Protein AF-A0A182UA28-F1 (afdb_monomer)

Nearest PDB structures (foldseek):
  3euk-assembly1_A  TM=5.748E-01  e=3.442E-02  [Haemophilus] ducreyi 35000HP

Sequence (234 aa):
MSEELTLPVQDSISQPQNAPEALFRLMNIHLVDSLSRGRVQTMGIDGGMALTGRNGRGKTSLLSLALLFAGVEPRDVVSQGKDSFIDYYLPNQTSYLVYEYERPDGTRRLVVVLSNSTADKIRFRFVNSHFRRDMFVTDDGQFVLNKEFRQRLIHLKIPHAEKLVDTYIDYRAIIQGWQPPHVEPTHRRYLLGMSDMYGFTTYNRPLRHLEKLTKGMFSRKANFDDLQQVVADW

Secondary structure (DSSP, 8-state):
------PPP-------S-------EEEEEEEESSSSTT-EEEEE-TTSTT--S-SSSSHHHHHHHHHHHTT--GGGTSPTTS--HHHHH--STT-EEEEEEE-TTS-EEEEEEEE-TTSS-EEEEEESS---GGGTB-TTSPBPPTTTHHHHHHHTT--B-SSPB--HHHHHHHHS----TT--HHHHHHHHHHHHHH-SS-TT---TTHHHHHHHHHTT---HHHHHHHHH--

Organism: NCBI:txid34690

Mean predicted aligned error: 11.32 Å

pLDDT: mean 76.95, std 22.18, range [34.69, 98.75]

InterPro domains:
  IPR021979 Protein of unknown function DUF3584 [PF12128] (31-232)
  IPR027417 P-loop containing nucleoside triphosphate hydrolase [SSF52540] (49-164)

Structure (mmCIF, N/CA/C/O backbone):
data_AF-A0A182UA28-F1
#
_entry.id   AF-A0A182UA28-F1
#
loop_
_atom_site.group_PDB
_atom_site.id
_atom_site.type_symbol
_atom_site.label_atom_id
_atom_site.label_alt_id
_atom_site.label_comp_id
_atom_site.label_asym_id
_atom_site.label_entity_id
_atom_site.label_seq_id
_atom_site.pdbx_PDB_ins_code
_atom_site.Cartn_x
_atom_site.Cartn_y
_atom_site.Cartn_z
_atom_site.occupancy
_atom_site.B_iso_or_equiv
_atom_site.auth_seq_id
_atom_site.auth_comp_id
_atom_site.auth_asym_id
_atom_site.auth_atom_id
_atom_site.pdbx_PDB_model_num
ATOM 1 N N . MET A 1 1 ? -24.943 -44.404 -65.259 1.00 42.22 1 MET A N 1
ATOM 2 C CA . MET A 1 1 ? -23.672 -43.685 -65.460 1.00 42.22 1 MET A CA 1
ATOM 3 C C . MET A 1 1 ? -23.565 -42.690 -64.334 1.00 42.22 1 MET A C 1
ATOM 5 O O . MET A 1 1 ? -24.474 -41.892 -64.162 1.00 42.22 1 MET A O 1
ATOM 9 N N . SER A 1 2 ? -22.563 -42.896 -63.493 1.00 42.59 2 SER A N 1
ATOM 10 C CA . SER A 1 2 ? -22.316 -42.166 -62.257 1.00 42.59 2 SER A CA 1
ATOM 11 C C . SER A 1 2 ? -21.627 -40.843 -62.578 1.00 42.59 2 SER A C 1
ATOM 13 O O . SER A 1 2 ? -20.630 -40.866 -63.290 1.00 42.59 2 SER A O 1
ATOM 15 N N . GLU A 1 3 ? -22.123 -39.733 -62.039 1.00 38.91 3 GLU A N 1
ATOM 16 C CA . GLU A 1 3 ? -21.400 -38.459 -61.987 1.00 38.91 3 GLU A CA 1
ATOM 17 C C . GLU A 1 3 ? -21.609 -37.828 -60.604 1.00 38.91 3 GLU A C 1
ATOM 19 O O . GLU A 1 3 ? -22.704 -37.867 -60.041 1.00 38.91 3 GLU A O 1
ATOM 24 N N . GLU A 1 4 ? -20.496 -37.374 -60.031 1.00 35.72 4 GLU A N 1
ATOM 25 C CA . GLU 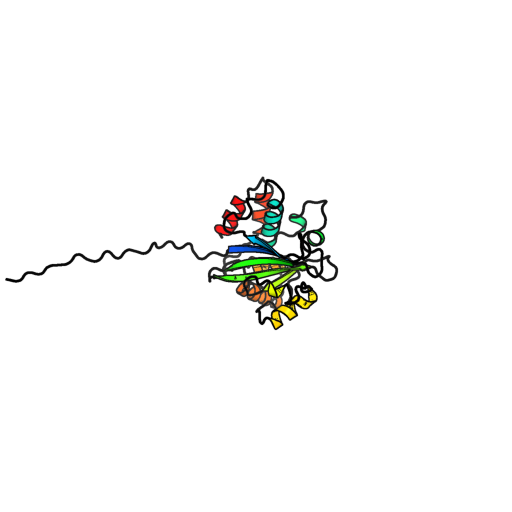A 1 4 ? -20.282 -36.977 -58.640 1.00 35.72 4 GLU A CA 1
ATOM 26 C C . GLU A 1 4 ? -21.163 -35.815 -58.168 1.00 35.72 4 GLU A C 1
ATOM 28 O O . GLU A 1 4 ? -21.255 -34.768 -58.805 1.00 35.72 4 GLU A O 1
ATOM 33 N N . LEU A 1 5 ? -21.728 -35.966 -56.966 1.00 36.78 5 LEU A N 1
ATOM 34 C CA . LEU A 1 5 ? -22.273 -34.862 -56.181 1.00 36.78 5 LEU A CA 1
ATOM 35 C C . LEU A 1 5 ? -21.109 -34.133 -55.484 1.00 36.78 5 LEU A C 1
ATOM 37 O O . LEU A 1 5 ? -20.615 -34.581 -54.449 1.00 36.78 5 LEU A O 1
ATOM 41 N N . THR A 1 6 ? -20.669 -32.999 -56.022 1.00 38.81 6 THR A N 1
ATOM 42 C CA . THR A 1 6 ? -19.779 -32.078 -55.299 1.00 38.81 6 THR A CA 1
ATOM 43 C C . THR A 1 6 ? -20.575 -31.326 -54.230 1.00 38.81 6 THR A C 1
ATOM 45 O O . THR A 1 6 ? -21.427 -30.496 -54.550 1.00 38.81 6 THR A O 1
ATOM 48 N N . LEU A 1 7 ? -20.303 -31.619 -52.957 1.00 38.06 7 LEU A N 1
ATOM 49 C CA . LEU A 1 7 ? -20.799 -30.853 -51.808 1.00 38.06 7 LEU A CA 1
ATOM 50 C C . LEU A 1 7 ? -20.137 -29.462 -51.777 1.00 38.06 7 LEU A C 1
ATOM 52 O O . LEU A 1 7 ? -18.922 -29.381 -51.978 1.00 38.06 7 LEU A O 1
ATOM 56 N N . PRO A 1 8 ? -20.870 -28.370 -51.490 1.00 37.69 8 PRO A N 1
ATOM 57 C CA . PRO A 1 8 ? -20.244 -27.077 -51.279 1.00 37.69 8 PRO A CA 1
ATOM 58 C C . PRO A 1 8 ? -19.478 -27.062 -49.949 1.00 37.69 8 PRO A C 1
ATOM 60 O O . PRO A 1 8 ? -19.910 -27.611 -48.934 1.00 37.69 8 PRO A O 1
ATOM 63 N N . VAL A 1 9 ? -18.311 -26.430 -50.019 1.00 42.19 9 VAL A N 1
ATOM 64 C CA . VAL A 1 9 ? -17.333 -26.171 -48.961 1.00 42.19 9 VAL A CA 1
ATOM 65 C C . VAL A 1 9 ? -18.013 -25.616 -47.704 1.00 42.19 9 VAL A C 1
ATOM 67 O O . VAL A 1 9 ? -18.795 -24.674 -47.781 1.00 42.19 9 VAL A O 1
ATOM 70 N N . GLN A 1 10 ? -17.702 -26.201 -46.543 1.0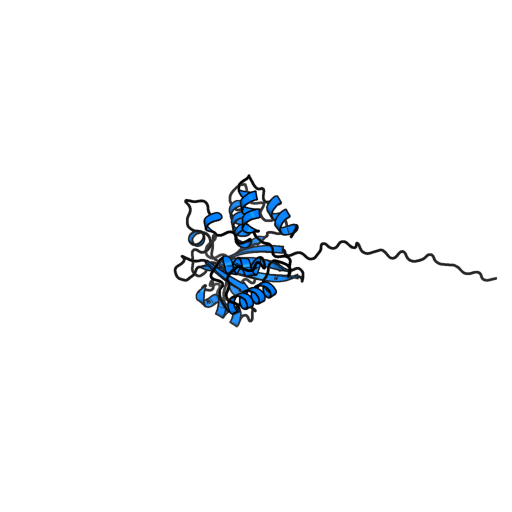0 37.09 10 GLN A N 1
ATOM 71 C CA . GLN A 1 10 ? -18.071 -25.656 -45.238 1.00 37.09 10 GLN A CA 1
ATOM 72 C C . GLN A 1 10 ? -17.471 -24.257 -45.081 1.00 37.09 10 GLN A C 1
ATOM 74 O O . GLN A 1 10 ? -16.251 -24.115 -44.999 1.00 37.09 10 GLN A O 1
ATOM 79 N N . ASP A 1 11 ? -18.332 -23.244 -44.995 1.00 35.78 11 ASP A N 1
ATOM 80 C CA . ASP A 1 11 ? -17.965 -21.925 -44.495 1.00 35.78 11 ASP A CA 1
ATOM 81 C C . ASP A 1 11 ? -17.388 -22.086 -43.084 1.00 35.78 11 ASP A C 1
ATOM 83 O O . ASP A 1 11 ? -18.097 -22.330 -42.103 1.00 35.78 11 ASP A O 1
ATOM 87 N N . SER A 1 12 ? -16.066 -21.973 -42.977 1.00 36.00 12 SER A N 1
ATOM 88 C CA . SER A 1 12 ? -15.389 -21.755 -41.710 1.00 36.00 12 SER A CA 1
ATOM 89 C C . SER A 1 12 ? -15.884 -20.430 -41.146 1.00 36.00 12 SER A C 1
ATOM 91 O O . SER A 1 12 ? -15.451 -19.365 -41.580 1.00 36.00 12 SER A O 1
ATOM 93 N N . ILE A 1 13 ? -16.800 -20.509 -40.178 1.00 39.75 13 ILE A N 1
ATOM 94 C CA . ILE A 1 13 ? -17.185 -19.391 -39.318 1.00 39.75 13 ILE A CA 1
ATOM 95 C C . ILE A 1 13 ? -15.903 -18.911 -38.637 1.00 39.75 13 ILE A C 1
ATOM 97 O O . ILE A 1 13 ? -15.431 -19.490 -37.658 1.00 39.75 13 ILE A O 1
ATOM 101 N N . SER A 1 14 ? -15.308 -17.865 -39.199 1.00 38.25 14 SER A N 1
ATOM 102 C CA . SER A 1 14 ? -14.235 -17.106 -38.584 1.00 38.25 14 SER A CA 1
ATOM 103 C C . SER A 1 14 ? -14.730 -16.609 -37.230 1.00 38.25 14 SER A C 1
ATOM 105 O O . SER A 1 14 ? -15.657 -15.800 -37.155 1.00 38.25 14 SER A O 1
ATOM 107 N N . GLN A 1 15 ? -14.128 -17.129 -36.158 1.00 36.41 15 GLN A N 1
ATOM 108 C CA . GLN A 1 15 ? -14.280 -16.575 -34.817 1.00 36.41 15 GLN A CA 1
ATOM 109 C C . GLN A 1 15 ? -13.973 -15.071 -34.873 1.00 36.41 15 GLN A C 1
ATOM 111 O O . GLN A 1 15 ? -13.022 -14.681 -35.558 1.00 36.41 15 GLN A O 1
ATOM 116 N N . PRO A 1 16 ? -14.743 -14.212 -34.186 1.00 35.22 16 PRO A N 1
ATOM 117 C CA . PRO A 1 16 ? -14.458 -12.786 -34.177 1.00 35.22 16 PRO A CA 1
ATOM 118 C C . PRO A 1 16 ? -13.057 -12.545 -33.594 1.00 35.22 16 PRO A C 1
ATOM 120 O O . PRO A 1 16 ? -12.811 -12.782 -32.415 1.00 35.22 16 PRO A O 1
ATOM 123 N N . GLN A 1 17 ? -12.144 -12.063 -34.441 1.00 41.31 17 GLN A N 1
ATOM 124 C CA . GLN A 1 17 ? -10.731 -11.772 -34.153 1.00 41.31 17 GLN A CA 1
ATOM 125 C C . GLN A 1 17 ? -10.494 -10.561 -33.233 1.00 41.31 17 GLN A C 1
ATOM 127 O O . GLN A 1 17 ? -9.386 -10.046 -33.180 1.00 41.31 17 GLN A O 1
ATOM 132 N N . ASN A 1 18 ? -11.492 -10.117 -32.471 1.00 42.84 18 ASN A N 1
ATOM 133 C CA . ASN A 1 18 ? -11.364 -8.975 -31.568 1.00 42.84 18 ASN A CA 1
ATOM 134 C C . ASN A 1 18 ? -11.849 -9.354 -30.166 1.00 42.84 18 ASN A C 1
ATOM 136 O O . ASN A 1 18 ? -12.857 -8.841 -29.682 1.00 42.84 18 ASN A O 1
ATOM 140 N N . ALA A 1 19 ? -11.135 -10.268 -29.504 1.00 39.47 19 ALA A N 1
ATOM 141 C CA . ALA A 1 19 ? -11.083 -10.198 -28.049 1.00 39.47 19 ALA A CA 1
ATOM 142 C C . ALA A 1 19 ? -10.275 -8.934 -27.703 1.00 39.47 19 ALA A C 1
ATOM 144 O O . ALA A 1 19 ? -9.225 -8.734 -28.321 1.00 39.47 19 ALA A O 1
ATOM 145 N N . PRO A 1 20 ? -10.742 -8.060 -26.791 1.00 45.84 20 PRO A N 1
ATOM 146 C CA . PRO A 1 20 ? -9.920 -6.945 -26.335 1.00 45.84 20 PRO A CA 1
ATOM 147 C C . PRO A 1 20 ? -8.574 -7.505 -25.862 1.00 45.84 20 PRO A C 1
ATOM 149 O O . PRO A 1 20 ? -8.552 -8.535 -25.179 1.00 45.84 20 PRO A O 1
ATOM 152 N N . GLU A 1 21 ? -7.468 -6.876 -26.279 1.00 55.69 21 GLU A N 1
ATOM 153 C CA . GLU A 1 21 ? -6.132 -7.173 -25.745 1.00 55.69 21 GLU A CA 1
ATOM 154 C C . GLU A 1 21 ? -6.265 -7.303 -24.226 1.00 55.69 21 GLU A C 1
ATOM 156 O O . GLU A 1 21 ? -6.965 -6.509 -23.604 1.00 55.69 21 GLU A O 1
ATOM 161 N N . ALA A 1 22 ? -5.704 -8.345 -23.615 1.00 65.06 22 ALA A N 1
ATOM 162 C CA . ALA A 1 22 ? -5.867 -8.509 -22.180 1.00 65.06 22 ALA A CA 1
ATOM 163 C C . ALA A 1 22 ? -5.178 -7.328 -21.472 1.00 65.06 22 ALA A C 1
ATOM 165 O O . ALA A 1 22 ? -3.955 -7.211 -21.513 1.00 65.06 22 ALA A O 1
ATOM 166 N N . LEU A 1 23 ? -5.966 -6.420 -20.894 1.00 79.06 23 LEU A N 1
ATOM 167 C CA . LEU A 1 23 ? -5.480 -5.188 -20.269 1.00 79.06 23 LEU A CA 1
ATOM 168 C C . LEU A 1 23 ? -5.276 -5.364 -18.765 1.00 79.06 23 LEU A C 1
ATOM 170 O O . LEU A 1 23 ? -5.809 -6.282 -18.132 1.00 79.06 23 LEU A O 1
ATOM 174 N N . PHE A 1 24 ? -4.507 -4.450 -18.178 1.00 85.19 24 PHE A N 1
ATOM 175 C CA . PHE A 1 24 ? -4.442 -4.316 -16.729 1.00 85.19 24 PHE A CA 1
ATOM 176 C C . PHE A 1 24 ? -5.736 -3.683 -16.217 1.00 85.19 24 PHE A C 1
ATOM 178 O O . PHE A 1 24 ? -6.205 -2.691 -16.762 1.00 85.19 24 PHE A O 1
ATOM 185 N N . ARG A 1 25 ? -6.313 -4.221 -15.138 1.00 85.94 25 ARG A N 1
ATOM 186 C CA . ARG A 1 25 ? -7.585 -3.713 -14.599 1.00 85.94 25 ARG A CA 1
ATOM 187 C C . ARG A 1 25 ? -7.529 -3.534 -13.098 1.00 85.94 25 ARG A C 1
ATOM 189 O O . ARG A 1 25 ? -7.242 -4.479 -12.368 1.00 85.94 25 ARG A O 1
ATOM 196 N N . LEU A 1 26 ? -7.811 -2.325 -12.615 1.00 88.06 26 LEU A N 1
ATOM 197 C CA . LEU A 1 26 ? -8.068 -2.109 -11.193 1.00 88.06 26 LEU A CA 1
ATOM 198 C C . LEU A 1 26 ? -9.489 -2.595 -10.905 1.00 88.06 26 LEU A C 1
ATOM 200 O O . LEU A 1 26 ? -10.446 -2.002 -11.385 1.00 88.06 26 LEU A O 1
ATOM 204 N N . MET A 1 27 ? -9.625 -3.671 -10.134 1.00 87.50 27 MET A N 1
ATOM 205 C CA . MET A 1 27 ? -10.903 -4.361 -9.949 1.00 87.50 27 MET A CA 1
ATOM 206 C C . MET A 1 27 ? -11.663 -3.805 -8.752 1.00 87.50 27 MET A C 1
ATOM 208 O O . MET A 1 27 ? -12.828 -3.423 -8.860 1.00 87.50 27 MET A O 1
ATOM 212 N N . ASN A 1 28 ? -10.991 -3.767 -7.600 1.00 90.44 28 ASN A N 1
ATOM 213 C CA . ASN A 1 28 ? -11.609 -3.441 -6.326 1.00 90.44 28 ASN A CA 1
ATOM 214 C C . ASN A 1 28 ? -10.682 -2.606 -5.447 1.00 90.44 28 ASN A C 1
ATOM 216 O O . ASN A 1 28 ? -9.457 -2.748 -5.460 1.00 90.44 28 ASN A O 1
ATOM 220 N N . ILE A 1 29 ? -11.303 -1.783 -4.610 1.00 93.38 29 ILE A N 1
ATOM 221 C CA . ILE A 1 29 ? -10.654 -1.112 -3.491 1.00 93.38 29 ILE A CA 1
ATOM 222 C C . ILE A 1 29 ? -11.322 -1.593 -2.207 1.00 93.38 29 ILE A C 1
ATOM 224 O O . ILE A 1 29 ? -12.525 -1.399 -2.015 1.00 93.38 29 ILE A O 1
ATOM 228 N N . HIS A 1 30 ? -10.548 -2.209 -1.319 1.00 94.94 30 HIS A N 1
ATOM 229 C CA . HIS A 1 30 ? -11.030 -2.693 -0.032 1.00 94.94 30 HIS A CA 1
ATOM 230 C C . HIS A 1 30 ? -10.561 -1.785 1.100 1.00 94.94 30 HIS A C 1
ATOM 232 O O . HIS A 1 30 ? -9.394 -1.406 1.175 1.00 94.94 30 HIS A O 1
ATOM 238 N N . LEU A 1 31 ? -11.480 -1.473 2.004 1.00 95.38 31 LEU A N 1
ATOM 239 C CA . LEU A 1 31 ? -11.242 -0.707 3.218 1.00 95.38 31 LEU A CA 1
ATOM 240 C C . LEU A 1 31 ? -11.463 -1.639 4.408 1.00 95.38 31 LEU A C 1
ATOM 242 O O . LEU A 1 31 ? -12.598 -2.025 4.694 1.00 95.38 31 LEU A O 1
ATOM 246 N N . VAL A 1 32 ? -10.381 -2.017 5.076 1.00 97.56 32 VAL A N 1
ATOM 247 C CA . VAL A 1 32 ? -10.367 -2.907 6.242 1.00 97.56 32 VAL A CA 1
ATOM 248 C C . VAL A 1 32 ? -10.206 -2.046 7.486 1.00 97.56 32 VAL A C 1
ATOM 250 O O . VAL A 1 32 ? -9.248 -1.288 7.555 1.00 97.56 32 VAL A O 1
ATOM 253 N N . ASP A 1 33 ? -11.147 -2.136 8.429 1.00 96.00 33 ASP A N 1
ATOM 254 C CA . ASP A 1 33 ? -11.174 -1.372 9.689 1.00 96.00 33 ASP A CA 1
ATOM 255 C C . ASP A 1 33 ? -10.786 0.110 9.517 1.00 96.00 33 ASP A C 1
ATOM 257 O O . ASP A 1 33 ? -9.956 0.664 10.228 1.00 96.00 33 ASP A O 1
ATOM 261 N N . SER A 1 34 ? -11.351 0.732 8.486 1.00 91.88 34 SER A N 1
ATOM 262 C CA . SER A 1 34 ? -11.007 2.076 8.015 1.00 91.88 34 SER A CA 1
ATOM 263 C C . SER A 1 34 ? -12.205 3.008 8.255 1.00 91.88 34 SER A C 1
ATOM 265 O O . SER A 1 34 ? -12.641 3.157 9.396 1.00 91.88 34 SER A O 1
ATOM 267 N N . LEU A 1 35 ? -12.809 3.575 7.202 1.00 85.12 35 LEU A N 1
ATOM 268 C CA . LEU A 1 35 ? -13.969 4.479 7.298 1.00 85.12 35 LEU A CA 1
ATOM 269 C C . LEU A 1 35 ? -15.121 3.908 8.135 1.00 85.12 35 LEU A C 1
ATOM 271 O O . LEU A 1 35 ? -15.749 4.622 8.913 1.00 85.12 35 LEU A O 1
ATOM 275 N N . SER A 1 36 ? -15.396 2.613 7.970 1.00 85.69 36 SER A N 1
ATOM 276 C CA . SER A 1 36 ? -16.314 1.878 8.835 1.00 85.69 36 SER A CA 1
ATOM 277 C C . SER A 1 36 ? -15.499 1.021 9.793 1.00 85.69 36 SER A C 1
ATOM 279 O O . SER A 1 36 ? -14.977 -0.025 9.398 1.00 85.69 36 SER A O 1
ATOM 281 N N . ARG A 1 37 ? -15.423 1.459 11.052 1.00 88.56 37 ARG A N 1
ATOM 282 C CA . ARG A 1 37 ? -14.743 0.731 12.130 1.00 88.56 37 ARG A CA 1
ATOM 283 C C . ARG A 1 37 ? -15.286 -0.692 12.266 1.00 88.56 37 ARG A C 1
ATOM 285 O O . ARG A 1 37 ? -16.498 -0.911 12.202 1.00 88.56 37 ARG A O 1
ATOM 292 N N . GLY A 1 38 ? -14.384 -1.650 12.446 1.00 92.38 38 GLY A N 1
ATOM 293 C CA . GLY A 1 38 ? -14.680 -3.069 12.620 1.00 92.38 38 GLY A CA 1
ATOM 294 C C . GLY A 1 38 ? -15.265 -3.752 11.382 1.00 92.38 38 GLY A C 1
ATOM 295 O O . GLY A 1 38 ? -15.914 -4.791 11.508 1.00 92.38 38 GLY A O 1
ATOM 296 N N . ARG A 1 39 ? -15.101 -3.184 10.177 1.00 94.31 39 ARG A N 1
ATOM 297 C CA . ARG A 1 39 ? -15.672 -3.744 8.941 1.00 94.31 39 ARG A CA 1
ATOM 298 C C . ARG A 1 39 ? -14.654 -3.842 7.814 1.00 94.31 39 ARG A C 1
ATOM 300 O O . ARG A 1 39 ? -13.710 -3.069 7.732 1.00 94.31 39 ARG A O 1
ATOM 307 N N . VAL A 1 40 ? -14.915 -4.779 6.907 1.00 95.44 40 VAL A N 1
ATOM 308 C CA . VAL A 1 40 ? -14.290 -4.837 5.583 1.00 95.44 40 VAL A CA 1
ATOM 309 C C . VAL A 1 40 ? -15.327 -4.354 4.580 1.00 95.44 40 VAL A C 1
ATOM 311 O O . VAL A 1 40 ? -16.404 -4.941 4.489 1.00 95.44 40 VAL A O 1
ATOM 314 N N . GLN A 1 41 ? -15.022 -3.280 3.863 1.00 92.88 41 GLN A N 1
ATOM 315 C CA . GLN A 1 41 ? -15.854 -2.745 2.787 1.00 92.88 41 GLN A CA 1
ATOM 316 C C . GLN A 1 41 ? -15.137 -2.953 1.459 1.00 92.88 41 GLN A C 1
ATOM 318 O O . GLN A 1 41 ? -13.935 -2.719 1.381 1.00 92.88 41 GLN A O 1
ATOM 323 N N . THR A 1 42 ? -15.870 -3.349 0.424 1.00 90.75 42 THR A N 1
ATOM 324 C CA . THR A 1 42 ? -15.344 -3.508 -0.936 1.00 90.75 42 THR A CA 1
ATOM 325 C C . THR A 1 42 ? -16.044 -2.518 -1.850 1.00 90.75 42 THR A C 1
ATOM 327 O O . THR A 1 42 ? -17.270 -2.416 -1.829 1.00 90.75 42 THR A O 1
ATOM 330 N N . MET A 1 43 ? -15.265 -1.801 -2.651 1.00 85.25 43 MET A N 1
ATOM 331 C CA . MET A 1 43 ? -15.750 -0.892 -3.681 1.00 85.25 43 MET A CA 1
ATOM 332 C C . MET A 1 43 ? -15.282 -1.417 -5.036 1.00 85.25 43 MET A C 1
ATOM 334 O O . MET A 1 43 ? -14.078 -1.440 -5.292 1.00 85.25 43 MET A O 1
ATOM 338 N N . GLY A 1 44 ? -16.220 -1.854 -5.876 1.00 80.62 44 GLY A N 1
ATOM 339 C CA . GLY A 1 44 ? -15.926 -2.291 -7.242 1.00 80.62 44 GLY A CA 1
ATO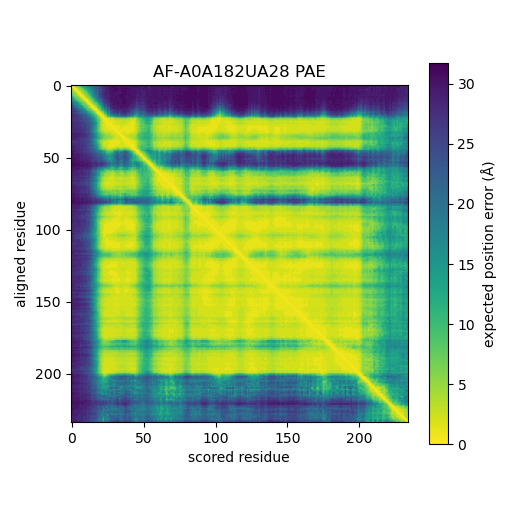M 340 C C . GLY A 1 44 ? -15.680 -1.104 -8.173 1.00 80.62 44 GLY A C 1
ATOM 341 O O . GLY A 1 44 ? -16.403 -0.106 -8.111 1.00 80.62 44 GLY A O 1
ATOM 342 N N . ILE A 1 45 ? -14.655 -1.219 -9.016 1.00 74.38 45 ILE A N 1
ATOM 343 C CA . ILE A 1 45 ? -14.265 -0.214 -10.016 1.00 74.38 45 ILE A CA 1
ATOM 344 C C . ILE A 1 45 ? -14.802 -0.585 -11.410 1.00 74.38 45 ILE A C 1
ATOM 346 O O . ILE A 1 45 ? -15.238 0.301 -12.150 1.00 74.38 45 ILE A O 1
ATOM 350 N N . ASP A 1 46 ? -14.860 -1.882 -11.726 1.00 57.84 46 ASP A N 1
ATOM 351 C CA . ASP A 1 46 ? -15.442 -2.413 -12.965 1.00 57.84 46 ASP A CA 1
ATOM 352 C C . ASP A 1 46 ? -16.981 -2.501 -12.855 1.00 57.84 46 ASP A C 1
ATOM 354 O O . ASP A 1 46 ? -17.523 -3.124 -11.940 1.00 57.84 46 ASP A O 1
ATOM 358 N N . GLY A 1 47 ? -17.709 -1.879 -13.793 1.00 45.28 47 GLY A N 1
ATOM 359 C CA . GLY A 1 47 ? -19.152 -2.117 -13.985 1.00 45.28 47 GLY A CA 1
ATOM 360 C C . GLY A 1 47 ? -20.141 -1.205 -13.240 1.00 45.28 47 GLY A C 1
ATOM 361 O O . GLY A 1 47 ? -21.266 -1.616 -12.968 1.00 45.28 47 GLY A O 1
ATOM 362 N N . GLY A 1 48 ? -19.773 0.038 -12.907 1.00 41.69 48 GLY A N 1
ATOM 363 C CA . GLY A 1 48 ? -20.746 1.061 -12.477 1.00 41.69 48 GLY A CA 1
ATOM 364 C C . GLY A 1 48 ? -21.260 0.940 -11.033 1.00 41.69 48 GLY A C 1
ATOM 365 O O . GLY A 1 48 ? -22.133 1.706 -10.618 1.00 41.69 48 GLY A O 1
ATOM 366 N N . MET A 1 49 ? -20.699 0.041 -10.217 1.00 42.56 49 MET A N 1
ATOM 367 C CA . MET A 1 49 ? -21.170 -0.212 -8.844 1.00 42.56 49 MET A CA 1
ATOM 368 C C . MET A 1 49 ? -20.833 0.904 -7.830 1.00 42.56 49 MET A C 1
ATOM 370 O O . MET A 1 49 ? -21.227 0.832 -6.668 1.00 42.56 49 MET A O 1
ATOM 374 N N . ALA A 1 50 ? -20.167 1.982 -8.252 1.00 43.66 50 ALA A N 1
ATOM 375 C CA . ALA A 1 50 ? -19.956 3.170 -7.420 1.00 43.66 50 ALA A CA 1
ATOM 376 C C . ALA A 1 50 ? -21.146 4.159 -7.425 1.00 43.66 50 ALA A C 1
ATOM 378 O O . ALA A 1 50 ? -21.128 5.153 -6.692 1.00 43.66 50 ALA A O 1
ATOM 379 N N . LEU A 1 51 ? -22.171 3.942 -8.263 1.00 40.75 51 LEU A N 1
ATOM 380 C CA . LEU A 1 51 ? -23.094 5.011 -8.677 1.00 40.75 51 LEU A CA 1
ATOM 381 C C . LEU A 1 51 ? -24.498 5.017 -8.053 1.00 40.75 51 LEU A C 1
ATOM 383 O O . LEU A 1 51 ? -25.236 5.966 -8.305 1.00 40.75 51 LEU A O 1
ATOM 387 N N . THR A 1 52 ? -24.875 4.072 -7.187 1.00 39.81 52 THR A N 1
ATOM 388 C CA . THR A 1 52 ? -26.207 4.107 -6.532 1.00 39.81 52 THR A CA 1
ATOM 389 C C . THR A 1 52 ? -26.230 4.851 -5.190 1.00 39.81 52 THR A C 1
ATOM 391 O O . THR A 1 52 ? -27.271 4.964 -4.542 1.00 39.81 52 THR A O 1
ATOM 394 N N . GLY A 1 53 ? -25.107 5.452 -4.784 1.00 38.50 53 GLY A N 1
ATOM 395 C CA . GLY A 1 53 ? -25.054 6.382 -3.658 1.00 38.50 53 GLY A CA 1
ATOM 396 C C . GLY A 1 53 ? -25.553 7.774 -4.053 1.00 38.50 53 GLY A C 1
ATOM 397 O O . GLY A 1 53 ? -24.815 8.541 -4.673 1.00 38.50 53 GLY A O 1
ATOM 398 N N . ARG A 1 54 ? -26.794 8.097 -3.664 1.00 34.69 54 ARG A N 1
ATOM 399 C CA . ARG A 1 54 ? -27.426 9.434 -3.676 1.00 34.69 54 ARG A CA 1
ATOM 400 C C . ARG A 1 54 ? -26.367 10.542 -3.489 1.00 34.69 54 ARG A C 1
ATOM 402 O O . ARG A 1 54 ? -25.708 10.583 -2.455 1.00 34.69 54 ARG A O 1
ATOM 409 N N . ASN A 1 55 ? -26.173 11.362 -4.527 1.00 36.88 55 ASN A N 1
ATOM 410 C CA . ASN A 1 55 ? -25.244 12.497 -4.656 1.00 36.88 55 ASN A CA 1
ATOM 411 C C . ASN A 1 55 ? -24.408 12.857 -3.403 1.00 36.88 55 ASN A C 1
ATOM 413 O O . ASN A 1 55 ? -24.914 13.478 -2.473 1.00 36.88 55 ASN A O 1
ATOM 417 N N . GLY A 1 56 ? -23.101 12.546 -3.427 1.00 38.34 56 GLY A N 1
ATOM 418 C CA . GLY A 1 56 ? -22.092 13.294 -2.655 1.00 38.34 56 GLY A CA 1
ATOM 419 C C . GLY A 1 56 ? -21.296 12.574 -1.555 1.00 38.34 56 GLY A C 1
ATOM 420 O O . GLY A 1 56 ? -20.428 13.214 -0.975 1.00 38.34 56 GLY A O 1
ATOM 421 N N . ARG A 1 57 ? -21.518 11.283 -1.251 1.00 45.94 57 ARG A N 1
ATOM 422 C CA . ARG A 1 57 ? -20.836 10.620 -0.103 1.00 45.94 57 ARG A CA 1
ATOM 423 C C . ARG A 1 57 ? -19.758 9.569 -0.407 1.00 45.94 57 ARG A C 1
ATOM 425 O O . ARG A 1 57 ? -19.154 9.075 0.534 1.00 45.94 57 ARG A O 1
ATOM 432 N N . GLY A 1 58 ? -19.470 9.247 -1.669 1.00 53.72 58 GLY A N 1
ATOM 433 C CA . GLY A 1 58 ? -18.483 8.193 -1.984 1.00 53.72 58 GLY A CA 1
ATOM 434 C C . GLY A 1 58 ? -17.671 8.379 -3.264 1.00 53.72 58 GLY A C 1
ATOM 435 O O . GLY A 1 58 ? -16.560 7.874 -3.347 1.00 53.72 58 GLY A O 1
ATOM 436 N N . LYS A 1 59 ? -18.170 9.152 -4.238 1.00 63.28 59 LYS A N 1
ATOM 437 C CA . LYS A 1 59 ? -17.503 9.327 -5.540 1.00 63.28 59 LYS A CA 1
ATOM 438 C C . LYS A 1 59 ? -16.162 10.047 -5.427 1.00 63.28 59 LYS A C 1
ATOM 440 O O . LYS A 1 59 ? -15.174 9.567 -5.960 1.00 63.28 59 LYS A O 1
ATOM 445 N N . THR A 1 60 ? -16.111 11.167 -4.706 1.00 64.38 60 THR A N 1
ATOM 446 C CA . THR A 1 60 ? -14.864 11.923 -4.518 1.00 64.38 60 THR A CA 1
ATOM 447 C C . THR A 1 60 ? -13.837 11.107 -3.739 1.00 64.38 60 THR A C 1
ATOM 449 O O . THR A 1 60 ? -12.683 11.074 -4.137 1.00 64.38 60 THR A O 1
ATOM 452 N N . SER A 1 61 ? -14.258 10.377 -2.701 1.00 70.62 61 SER A N 1
ATOM 453 C CA . SER A 1 61 ? -13.380 9.461 -1.962 1.00 70.62 61 SER A CA 1
ATOM 454 C C . SER A 1 61 ? -12.854 8.329 -2.848 1.00 70.62 61 SER A C 1
ATOM 456 O O . SER A 1 61 ? -11.665 8.036 -2.813 1.00 70.62 61 SER A O 1
ATOM 458 N N . LEU A 1 62 ? -13.701 7.731 -3.691 1.00 72.12 62 LEU A N 1
ATOM 459 C CA . LEU A 1 62 ? -13.284 6.686 -4.628 1.00 72.12 62 LEU A CA 1
ATOM 460 C C . LEU A 1 62 ? -12.292 7.210 -5.672 1.00 72.12 62 LEU A C 1
ATOM 462 O O . LEU A 1 62 ? -11.260 6.585 -5.893 1.00 72.12 62 LEU A O 1
ATOM 466 N N . LEU A 1 63 ? -12.576 8.375 -6.265 1.00 70.94 63 LEU A N 1
ATOM 467 C CA . LEU A 1 63 ? -11.673 9.068 -7.188 1.00 70.94 63 LEU A CA 1
ATOM 468 C C . LEU A 1 63 ? -10.324 9.344 -6.517 1.00 70.94 63 LEU A C 1
ATOM 470 O O . LEU A 1 63 ? -9.282 9.010 -7.067 1.00 70.94 63 LEU A O 1
ATOM 474 N N . SER A 1 64 ? -10.340 9.884 -5.298 1.00 77.38 64 SER A N 1
ATOM 475 C CA . SER A 1 64 ? -9.142 10.114 -4.494 1.00 77.38 64 SER A CA 1
ATOM 476 C C . SER A 1 64 ? -8.314 8.838 -4.298 1.00 77.38 64 SER A C 1
ATOM 478 O O . SER A 1 64 ? -7.098 8.850 -4.479 1.00 77.38 64 SER A O 1
ATOM 480 N N . LEU A 1 65 ? -8.956 7.718 -3.969 1.00 84.44 65 LEU A N 1
ATOM 481 C CA . LEU A 1 65 ? -8.272 6.436 -3.793 1.00 84.44 65 LEU A CA 1
ATOM 482 C C . LEU A 1 65 ? -7.729 5.886 -5.123 1.00 84.44 65 LEU A C 1
ATOM 484 O O . LEU A 1 65 ? -6.598 5.415 -5.174 1.00 84.44 65 LEU A O 1
ATOM 488 N N . ALA A 1 66 ? -8.466 6.017 -6.226 1.00 81.00 66 ALA A N 1
ATOM 489 C CA . ALA A 1 66 ? -7.965 5.639 -7.549 1.00 81.00 66 ALA A CA 1
ATOM 490 C C . ALA A 1 66 ? -6.730 6.470 -7.958 1.00 81.00 66 ALA A C 1
ATOM 492 O O . ALA A 1 66 ? -5.751 5.927 -8.468 1.00 81.00 66 ALA A O 1
ATOM 493 N N . LEU A 1 67 ? -6.723 7.774 -7.665 1.00 79.38 67 LEU A N 1
ATOM 494 C CA . LEU A 1 67 ? -5.566 8.649 -7.894 1.00 79.38 67 LEU A CA 1
ATOM 495 C C . LEU A 1 67 ? -4.343 8.241 -7.065 1.00 79.38 67 LEU A C 1
ATOM 497 O O . LEU A 1 67 ? -3.209 8.312 -7.539 1.00 79.38 67 LEU A O 1
ATOM 501 N N . LEU A 1 68 ? -4.559 7.781 -5.835 1.00 85.56 68 LEU A N 1
ATOM 502 C CA . LEU A 1 68 ? -3.486 7.266 -4.988 1.00 85.56 68 LEU A CA 1
ATOM 503 C C . LEU A 1 68 ? -2.876 5.984 -5.544 1.00 85.56 68 LEU A C 1
ATOM 505 O O . LEU A 1 68 ? -1.653 5.849 -5.524 1.00 85.56 68 LEU A 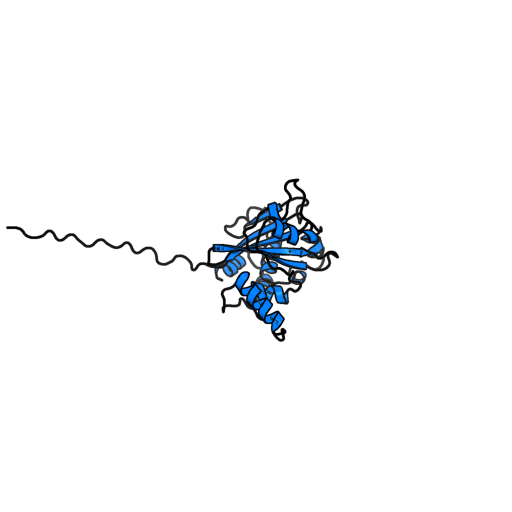O 1
ATOM 509 N N . PHE A 1 69 ? -3.701 5.081 -6.081 1.00 88.88 69 PHE A N 1
ATOM 510 C CA . PHE A 1 69 ? -3.206 3.911 -6.808 1.00 88.88 69 PHE A CA 1
ATOM 511 C C . PHE A 1 69 ? -2.360 4.311 -8.024 1.00 88.88 69 PHE A C 1
ATOM 513 O O . PHE A 1 69 ? -1.288 3.760 -8.260 1.00 88.88 69 PHE A O 1
ATOM 520 N N . ALA A 1 70 ? -2.779 5.351 -8.747 1.00 82.31 70 ALA A N 1
ATOM 521 C CA . ALA A 1 70 ? -2.004 5.918 -9.847 1.00 82.31 70 ALA A CA 1
ATOM 522 C C . ALA A 1 70 ? -0.665 6.558 -9.413 1.00 82.31 70 ALA A C 1
ATOM 524 O O . ALA A 1 70 ? 0.145 6.926 -10.265 1.00 82.31 70 ALA A O 1
ATOM 525 N N . GLY A 1 71 ? -0.401 6.680 -8.108 1.00 83.38 71 GLY A N 1
ATOM 526 C CA . GLY A 1 71 ? 0.847 7.208 -7.559 1.00 83.38 71 GLY A CA 1
ATOM 527 C C . GLY A 1 71 ? 0.816 8.697 -7.218 1.00 83.38 71 GLY A C 1
ATOM 528 O O . GLY A 1 71 ? 1.876 9.267 -6.952 1.00 83.38 71 GLY A O 1
ATOM 529 N N . VAL A 1 72 ? -0.363 9.331 -7.207 1.00 81.94 72 VAL A N 1
ATOM 530 C CA . VAL A 1 72 ? -0.530 10.684 -6.654 1.00 81.94 72 VAL A CA 1
ATOM 531 C C . VAL A 1 72 ? -0.326 10.624 -5.137 1.00 81.94 72 VAL A C 1
ATOM 533 O O . VAL A 1 72 ? -0.824 9.719 -4.475 1.00 81.94 72 VAL A O 1
ATOM 536 N N . GLU A 1 73 ? 0.415 11.572 -4.564 1.00 83.00 73 GLU A N 1
ATOM 537 C CA . GLU A 1 73 ? 0.666 11.590 -3.121 1.00 83.00 73 GLU A CA 1
ATOM 538 C C . GLU A 1 73 ? -0.571 12.052 -2.322 1.00 83.00 73 GLU A C 1
ATOM 540 O O . GLU A 1 73 ? -1.326 12.901 -2.795 1.00 83.00 73 GLU A O 1
ATOM 545 N N . PRO A 1 74 ? -0.772 11.600 -1.070 1.00 79.62 74 PRO A N 1
ATOM 546 C CA . PRO A 1 74 ? -1.994 11.880 -0.311 1.00 79.62 74 PRO A CA 1
ATOM 547 C C . PRO A 1 74 ? -2.250 13.367 -0.073 1.00 79.62 74 PRO A C 1
ATOM 549 O O . PRO A 1 74 ? -3.395 13.812 -0.115 1.00 79.62 74 PRO A O 1
ATOM 552 N N . ARG A 1 75 ? -1.178 14.148 0.116 1.00 75.88 75 ARG A N 1
ATOM 553 C CA . ARG A 1 75 ? -1.235 15.610 0.277 1.00 75.88 75 ARG A CA 1
ATOM 554 C C . ARG A 1 75 ? -1.860 16.339 -0.914 1.00 75.88 75 ARG A C 1
ATOM 556 O O . ARG A 1 75 ? -2.351 17.446 -0.749 1.00 75.88 75 ARG A O 1
ATOM 563 N N . ASP A 1 76 ? -1.817 15.729 -2.096 1.00 69.62 76 ASP A N 1
ATOM 564 C CA . ASP A 1 76 ? -2.369 16.288 -3.330 1.00 69.62 76 ASP A CA 1
ATOM 565 C C . ASP A 1 76 ? -3.822 15.858 -3.575 1.00 69.62 76 ASP A C 1
ATOM 567 O O . ASP A 1 76 ? -4.469 16.360 -4.492 1.00 69.62 76 ASP A O 1
ATOM 571 N N . VAL A 1 77 ? -4.321 14.909 -2.782 1.00 67.50 77 VAL A N 1
ATOM 572 C CA . VAL A 1 77 ? -5.610 14.242 -2.986 1.00 67.50 77 VAL A CA 1
ATOM 573 C C . VAL A 1 77 ? -6.610 14.592 -1.882 1.00 67.50 77 VAL A C 1
ATOM 575 O O . VAL A 1 77 ? -7.816 14.638 -2.132 1.00 67.50 77 VAL A O 1
ATOM 578 N N . VAL A 1 78 ? -6.130 14.851 -0.663 1.00 65.56 78 VAL A N 1
ATOM 579 C CA . VAL A 1 78 ? -6.954 15.307 0.462 1.00 65.56 78 VAL A CA 1
ATOM 580 C C . VAL A 1 78 ? -7.016 16.837 0.452 1.00 65.56 78 VAL A C 1
ATOM 582 O O . VAL A 1 78 ? -5.990 17.511 0.407 1.00 65.56 78 VAL A O 1
ATOM 585 N N . SER A 1 79 ? -8.227 17.401 0.484 1.00 52.50 79 SER A N 1
ATOM 586 C CA . SER A 1 79 ? -8.444 18.853 0.538 1.00 52.50 79 SER A CA 1
ATOM 587 C C . SER A 1 79 ? -7.760 19.469 1.763 1.00 52.50 79 SER A C 1
ATOM 589 O O . SER A 1 79 ? -7.989 18.993 2.878 1.00 52.50 79 SER A O 1
ATOM 591 N N . GLN A 1 80 ? -6.988 20.545 1.571 1.00 43.09 80 GLN A N 1
ATOM 592 C CA . GLN A 1 80 ? -6.367 21.300 2.665 1.00 43.09 80 GLN A CA 1
ATOM 593 C C . GLN A 1 80 ? -7.432 21.711 3.698 1.00 43.09 80 GLN A C 1
ATOM 595 O O . GLN A 1 80 ? -8.403 22.379 3.347 1.00 43.09 80 GLN A O 1
ATOM 600 N N . GLY A 1 81 ? -7.276 21.267 4.952 1.00 44.44 81 GLY A N 1
ATOM 601 C CA . GLY A 1 81 ? -8.194 21.574 6.061 1.00 44.44 81 GLY A CA 1
ATOM 602 C C . GLY A 1 81 ? -9.001 20.398 6.632 1.00 44.44 81 GLY A C 1
ATOM 603 O O . GLY A 1 81 ? -9.844 20.628 7.493 1.00 44.44 81 GLY A O 1
ATOM 604 N N . LYS A 1 82 ? -8.767 19.157 6.182 1.00 53.06 82 LYS A N 1
ATOM 605 C CA . LYS A 1 82 ? -9.304 17.928 6.803 1.00 53.06 82 LYS A CA 1
ATOM 606 C C . LYS A 1 82 ? -8.187 17.104 7.448 1.00 53.06 82 LYS A C 1
ATOM 608 O O . LYS A 1 82 ? -7.023 17.304 7.104 1.00 53.06 82 LYS A O 1
ATOM 613 N N . ASP A 1 83 ? -8.571 16.198 8.353 1.00 60.31 83 ASP A N 1
ATOM 614 C CA . ASP A 1 83 ? -7.707 15.170 8.949 1.00 60.31 83 ASP A CA 1
ATOM 615 C C . ASP A 1 83 ? -6.778 14.550 7.888 1.00 60.31 83 ASP A C 1
ATOM 617 O O . ASP A 1 83 ? -7.157 14.430 6.714 1.00 60.31 83 ASP A O 1
ATOM 621 N N 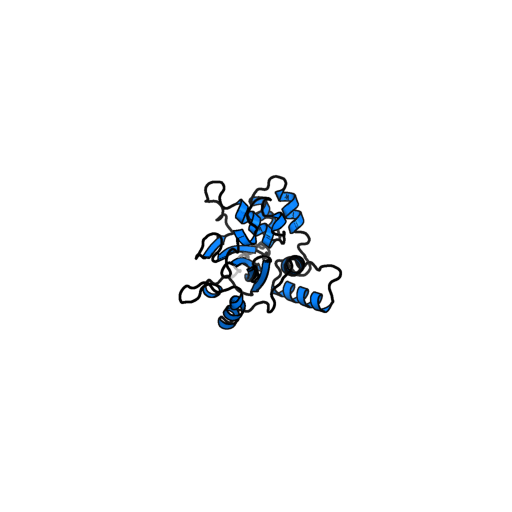. SER A 1 84 ? -5.546 14.191 8.267 1.00 78.62 84 SER A N 1
ATOM 622 C CA . SER A 1 84 ? -4.575 13.667 7.304 1.00 78.62 84 SER A CA 1
ATOM 623 C C . SER A 1 84 ? -5.106 12.397 6.625 1.00 78.62 84 SER A C 1
ATOM 625 O O . SER A 1 84 ? -6.018 11.731 7.114 1.00 78.62 84 SER A O 1
ATOM 627 N N . PHE A 1 85 ? -4.531 12.010 5.482 1.00 84.00 85 PHE A N 1
ATOM 628 C CA . PHE A 1 85 ? -4.937 10.766 4.818 1.00 84.00 85 PHE A CA 1
ATOM 629 C C . PHE A 1 85 ? -4.881 9.553 5.758 1.00 84.00 85 PHE A C 1
ATOM 631 O O . PHE A 1 85 ? -5.745 8.679 5.682 1.00 84.00 85 PHE A O 1
ATOM 638 N N . ILE A 1 86 ? -3.866 9.508 6.627 1.00 87.75 86 ILE A N 1
ATOM 639 C CA . ILE A 1 86 ? -3.708 8.437 7.609 1.00 87.75 86 ILE A CA 1
ATOM 640 C C . ILE A 1 86 ? -4.845 8.501 8.625 1.00 87.75 86 ILE A C 1
ATOM 642 O O . ILE A 1 86 ? -5.511 7.494 8.822 1.00 87.75 86 ILE A O 1
ATOM 646 N N . ASP A 1 87 ? -5.139 9.672 9.179 1.00 86.62 87 ASP A N 1
ATOM 647 C CA . ASP A 1 87 ? -6.238 9.834 10.139 1.00 86.62 87 ASP A CA 1
ATOM 648 C C . ASP A 1 87 ? -7.592 9.424 9.541 1.00 86.62 87 ASP A C 1
ATOM 650 O O . ASP A 1 87 ? -8.435 8.838 10.218 1.00 86.62 87 ASP A O 1
ATOM 654 N N . TYR A 1 88 ? -7.797 9.700 8.251 1.00 86.19 88 TYR A N 1
ATOM 655 C CA . TYR A 1 88 ? -9.064 9.430 7.585 1.00 86.19 88 TYR A CA 1
ATOM 656 C C . TYR A 1 88 ? -9.221 7.968 7.135 1.00 86.19 88 TYR A C 1
ATOM 658 O O . TYR A 1 88 ? -10.268 7.364 7.365 1.00 86.19 88 TYR A O 1
ATOM 666 N N . TYR A 1 89 ? -8.210 7.377 6.485 1.00 89.56 89 TYR A N 1
ATOM 667 C CA . TYR A 1 89 ? -8.306 6.027 5.905 1.00 89.56 89 TYR A CA 1
ATOM 668 C C . TYR A 1 89 ? -7.562 4.946 6.690 1.00 89.56 89 TYR A C 1
ATOM 670 O O . TYR A 1 89 ? -7.871 3.767 6.518 1.00 89.56 89 TYR A O 1
ATOM 678 N N . LEU A 1 90 ? -6.593 5.305 7.527 1.00 93.31 90 LEU A N 1
ATOM 679 C CA . LEU A 1 90 ? -5.751 4.372 8.279 1.00 93.31 90 LEU A CA 1
ATOM 680 C C . LEU A 1 90 ? -5.691 4.716 9.788 1.00 93.31 90 LEU A C 1
ATOM 682 O O . LEU A 1 90 ? -4.590 4.759 10.346 1.00 93.31 90 LEU A O 1
ATOM 686 N N . PRO A 1 91 ? -6.840 4.970 10.456 1.00 91.44 91 PRO A N 1
ATOM 687 C CA . PRO A 1 91 ? -6.869 5.499 11.823 1.00 91.44 91 PRO A CA 1
ATOM 688 C C . PRO A 1 91 ? -6.326 4.533 12.885 1.00 91.44 91 PRO A C 1
ATOM 690 O O . PRO A 1 91 ? -5.915 4.972 13.957 1.00 91.44 91 PRO A O 1
ATOM 693 N N . ASN A 1 92 ? -6.332 3.224 12.618 1.00 93.50 92 ASN A N 1
ATOM 6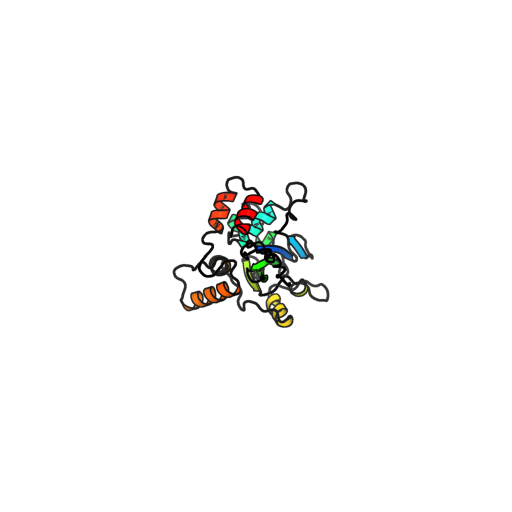94 C CA . ASN A 1 92 ? -5.920 2.190 13.562 1.00 93.50 92 ASN A CA 1
ATOM 695 C C . ASN A 1 92 ? -4.734 1.378 13.022 1.00 93.50 92 ASN A C 1
ATOM 697 O O . ASN A 1 92 ? -4.509 1.264 11.817 1.00 93.50 92 ASN A O 1
ATOM 701 N N . GLN A 1 93 ? -4.033 0.684 13.924 1.00 95.62 93 GLN A N 1
ATOM 702 C CA . GLN A 1 93 ? -3.022 -0.326 13.567 1.00 95.62 93 GLN A CA 1
ATOM 703 C C . GLN A 1 93 ? -3.629 -1.646 13.059 1.00 95.62 93 GLN A C 1
ATOM 705 O O . GLN A 1 93 ? -2.940 -2.656 13.004 1.00 95.62 93 GLN A O 1
ATOM 710 N N . THR A 1 94 ? -4.917 -1.644 12.743 1.00 96.94 94 THR A N 1
ATOM 711 C CA . THR A 1 94 ? -5.695 -2.706 12.091 1.00 96.94 94 THR A CA 1
ATOM 712 C C . THR A 1 94 ? -6.314 -2.209 10.784 1.00 96.94 94 THR A C 1
ATOM 714 O O . THR A 1 94 ? -6.984 -2.975 10.089 1.00 96.94 94 THR A O 1
ATOM 717 N N . SER A 1 95 ? -6.107 -0.930 10.450 1.00 97.19 95 SER A N 1
ATOM 718 C CA . SER A 1 95 ? -6.660 -0.308 9.259 1.00 97.19 95 SER A CA 1
ATOM 719 C C . SER A 1 95 ? -5.790 -0.591 8.041 1.00 97.19 95 SER A C 1
ATOM 721 O O . SER A 1 95 ? -4.590 -0.306 8.040 1.00 97.19 95 SER A O 1
ATOM 723 N N . TYR A 1 96 ? -6.416 -1.068 6.967 1.00 98.06 96 TYR A N 1
ATOM 724 C CA . TYR A 1 96 ? -5.765 -1.254 5.674 1.00 98.06 96 TYR A CA 1
ATOM 725 C C . TYR A 1 96 ? -6.620 -0.690 4.549 1.00 98.06 96 TYR A C 1
ATOM 727 O O . TYR A 1 96 ? -7.848 -0.807 4.541 1.00 98.06 96 TYR A O 1
ATOM 735 N N . LEU A 1 97 ? -5.939 -0.156 3.545 1.00 97.00 97 LEU A N 1
ATOM 736 C CA . LEU A 1 97 ? -6.500 0.121 2.233 1.00 97.00 97 LEU A CA 1
ATOM 737 C C . LEU A 1 97 ? -5.852 -0.842 1.242 1.00 97.00 97 LEU A C 1
ATOM 739 O O . LEU A 1 97 ? -4.631 -0.938 1.185 1.00 97.00 97 LEU A O 1
ATOM 743 N N . VAL A 1 98 ? -6.652 -1.576 0.479 1.00 98.19 98 VAL A N 1
ATOM 744 C CA . VAL A 1 98 ? -6.151 -2.636 -0.399 1.00 98.19 98 VAL A CA 1
ATOM 745 C C . VAL A 1 98 ? -6.649 -2.410 -1.811 1.00 98.19 98 VAL A C 1
ATOM 747 O O . VAL A 1 98 ? -7.853 -2.398 -2.045 1.00 98.19 98 VAL A O 1
ATOM 750 N N . TYR A 1 99 ? -5.724 -2.270 -2.750 1.00 97.12 99 TYR A N 1
ATOM 751 C CA . TYR A 1 99 ? -6.032 -2.251 -4.175 1.00 97.12 99 TYR A CA 1
ATOM 752 C C . TYR A 1 99 ? -5.895 -3.662 -4.727 1.00 97.12 99 TYR A C 1
ATOM 754 O O . TYR A 1 99 ? -4.809 -4.231 -4.632 1.00 97.12 99 TYR A O 1
ATOM 762 N N . GLU A 1 100 ? -6.964 -4.214 -5.294 1.00 95.56 100 GLU A N 1
ATOM 763 C CA . GLU A 1 100 ? -6.944 -5.470 -6.046 1.00 95.56 100 GLU A CA 1
ATOM 764 C C . GLU A 1 100 ? -6.979 -5.161 -7.539 1.00 95.56 100 GLU A C 1
ATOM 766 O O . GLU A 1 100 ? -7.908 -4.512 -8.024 1.00 95.56 100 GLU A O 1
ATOM 771 N N . TYR A 1 101 ? -5.978 -5.646 -8.267 1.00 93.94 101 TYR A N 1
ATOM 772 C CA . TYR A 1 101 ? -5.893 -5.490 -9.712 1.00 93.94 101 TYR A CA 1
ATOM 773 C C . TYR A 1 101 ? -5.570 -6.808 -10.400 1.00 93.94 101 TYR A C 1
ATOM 775 O O . TYR A 1 101 ? -4.945 -7.708 -9.829 1.00 93.94 101 TYR A O 1
ATOM 783 N N . GLU A 1 102 ? -6.017 -6.900 -11.641 1.00 90.88 102 GLU A N 1
ATOM 784 C CA . GLU A 1 102 ? -5.777 -8.008 -12.544 1.00 90.88 102 GLU A CA 1
ATOM 785 C C . GLU A 1 102 ? -4.752 -7.599 -13.602 1.00 90.88 102 GLU A C 1
ATOM 787 O O . GLU A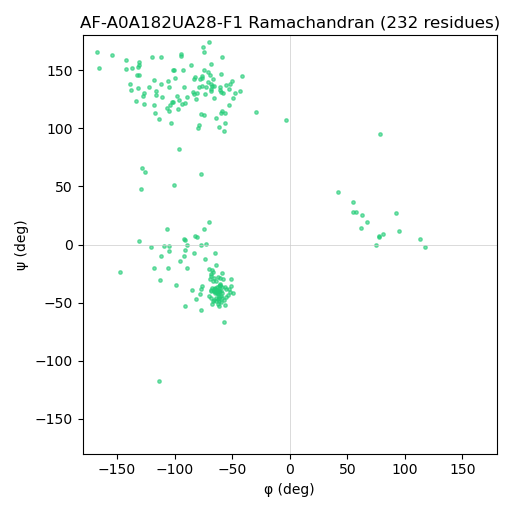 1 102 ? -4.732 -6.458 -14.073 1.00 90.88 102 GLU A O 1
ATOM 792 N N . ARG A 1 103 ? -3.862 -8.532 -13.929 1.00 90.38 103 ARG A N 1
ATOM 793 C CA . ARG A 1 103 ? -2.876 -8.409 -15.001 1.00 90.38 103 ARG A CA 1
ATOM 794 C C . ARG A 1 103 ? -3.422 -9.037 -16.297 1.00 90.38 103 ARG A C 1
ATOM 796 O O . ARG A 1 103 ? -4.329 -9.861 -16.219 1.00 90.38 103 ARG A O 1
ATOM 803 N N . PRO A 1 104 ? -2.821 -8.749 -17.466 1.00 88.06 104 PRO A N 1
ATOM 804 C CA . PRO A 1 104 ? -3.193 -9.350 -18.754 1.00 88.06 104 PRO A CA 1
ATOM 805 C C . PRO A 1 104 ? -3.281 -10.884 -18.770 1.00 88.06 104 PRO A C 1
ATOM 807 O O . PRO A 1 104 ? -4.057 -11.468 -19.513 1.00 88.06 104 PRO A O 1
ATOM 810 N N . ASP A 1 105 ? -2.492 -11.564 -17.942 1.00 89.12 105 ASP A N 1
ATOM 811 C CA . ASP A 1 105 ? -2.510 -13.026 -17.826 1.00 89.12 105 ASP A CA 1
ATOM 812 C C . ASP A 1 105 ? -3.655 -13.561 -16.938 1.00 89.12 105 ASP A C 1
ATOM 814 O O . ASP A 1 105 ? -3.701 -14.752 -16.632 1.00 89.12 105 ASP A O 1
ATOM 818 N N . GLY A 1 106 ? -4.564 -12.689 -16.486 1.00 89.88 106 GLY A N 1
ATOM 819 C CA . GLY A 1 106 ? -5.659 -13.004 -15.567 1.00 89.88 106 GLY A CA 1
ATOM 820 C C . GLY A 1 106 ? -5.216 -13.188 -14.112 1.00 89.88 106 GLY A C 1
ATOM 821 O O . GLY A 1 106 ? -6.045 -13.446 -13.236 1.00 89.88 106 GLY A O 1
ATOM 822 N N . THR A 1 107 ? -3.919 -13.066 -13.808 1.00 94.12 107 THR A N 1
ATOM 823 C CA . THR A 1 107 ? -3.441 -13.181 -12.430 1.00 94.12 107 THR A CA 1
ATOM 824 C C . THR A 1 107 ? -3.756 -11.918 -11.643 1.00 94.12 107 THR A C 1
ATOM 826 O O . THR A 1 107 ? -3.707 -10.797 -12.152 1.00 94.12 107 THR A O 1
ATOM 829 N N . ARG A 1 108 ? -4.056 -12.095 -10.352 1.00 95.56 108 ARG A N 1
ATOM 830 C CA . ARG A 1 108 ? -4.356 -10.980 -9.452 1.00 95.56 108 ARG A CA 1
ATOM 831 C C . ARG A 1 108 ? -3.184 -10.617 -8.564 1.00 95.56 108 ARG A C 1
ATOM 833 O O . ARG A 1 108 ? -2.348 -11.454 -8.196 1.00 95.56 108 ARG A O 1
ATOM 840 N N . ARG A 1 109 ? -3.137 -9.342 -8.216 1.00 97.88 109 ARG A N 1
ATOM 841 C CA . ARG A 1 109 ? -2.166 -8.750 -7.308 1.00 97.88 109 ARG A CA 1
ATOM 842 C C . ARG A 1 109 ? -2.876 -7.792 -6.368 1.00 97.88 109 ARG A C 1
ATOM 844 O O . ARG A 1 109 ? -3.889 -7.191 -6.725 1.00 97.88 109 ARG A O 1
ATOM 851 N N . LEU A 1 110 ? -2.301 -7.632 -5.178 1.00 98.56 110 LEU A N 1
ATOM 852 C CA . LEU A 1 110 ? -2.723 -6.620 -4.223 1.00 98.56 110 LEU A CA 1
ATOM 853 C C . LEU A 1 110 ? -1.599 -5.631 -3.941 1.00 98.56 110 LEU A C 1
ATOM 855 O O . LEU A 1 110 ? -0.443 -6.024 -3.747 1.00 98.56 110 LEU A O 1
ATOM 859 N N . VAL A 1 111 ? -1.973 -4.363 -3.794 1.00 98.38 111 VAL A N 1
ATOM 860 C CA . VAL A 1 111 ? -1.201 -3.385 -3.022 1.00 98.38 111 VAL A CA 1
ATOM 861 C C . VAL A 1 111 ? -1.928 -3.150 -1.708 1.00 98.38 111 VAL A C 1
ATOM 863 O O . VAL A 1 111 ? -3.029 -2.605 -1.695 1.00 98.38 111 VAL A O 1
ATOM 866 N N . VAL A 1 112 ? -1.298 -3.533 -0.603 1.00 98.44 112 VAL A N 1
ATOM 867 C CA . VAL A 1 112 ? -1.795 -3.291 0.752 1.00 98.44 112 VAL A CA 1
ATOM 868 C C . VAL A 1 112 ? -1.118 -2.048 1.311 1.00 98.44 112 VAL A C 1
ATOM 870 O O . VAL A 1 112 ? 0.100 -2.017 1.491 1.00 98.44 112 VAL A O 1
ATOM 873 N N . VAL A 1 113 ? -1.918 -1.029 1.585 1.00 97.75 113 VAL A N 1
ATOM 874 C CA . VAL A 1 113 ? -1.522 0.246 2.173 1.00 97.75 113 VAL A CA 1
ATOM 875 C C . VAL A 1 113 ? -1.801 0.202 3.672 1.00 97.75 113 VAL A C 1
ATOM 877 O O . VAL A 1 113 ? -2.914 -0.116 4.091 1.00 97.75 113 VAL A O 1
ATOM 880 N N . LEU A 1 114 ? -0.790 0.532 4.470 1.00 96.38 114 LEU A N 1
ATOM 881 C CA . LEU A 1 114 ? -0.858 0.583 5.932 1.00 96.38 114 LEU A CA 1
ATOM 882 C C . LEU A 1 114 ? -0.035 1.757 6.470 1.00 96.38 114 LEU A C 1
ATOM 884 O O . LEU A 1 114 ? 0.874 2.248 5.799 1.00 96.38 114 LEU A O 1
ATOM 888 N N . SER A 1 115 ? -0.336 2.202 7.686 1.00 93.75 115 SER A N 1
ATOM 889 C CA . SER A 1 115 ? 0.471 3.195 8.393 1.00 93.75 115 SER A CA 1
ATOM 890 C C . SER A 1 115 ? 1.627 2.530 9.146 1.00 93.75 115 SER A C 1
ATOM 892 O O . SER A 1 115 ? 1.581 1.350 9.510 1.00 93.75 115 SER A O 1
ATOM 894 N N . ASN A 1 116 ? 2.703 3.277 9.377 1.00 89.25 116 ASN A N 1
ATOM 895 C CA . ASN A 1 116 ? 3.724 2.886 10.342 1.00 89.25 116 ASN A CA 1
ATOM 896 C C . ASN A 1 116 ? 3.199 2.991 11.790 1.00 89.25 116 ASN A C 1
ATOM 898 O O . ASN A 1 116 ? 2.094 3.464 12.050 1.00 89.25 116 ASN A O 1
ATOM 902 N N . SER A 1 117 ? 4.007 2.549 12.756 1.00 85.31 117 SER A N 1
ATOM 903 C CA . SER A 1 117 ? 3.623 2.503 14.175 1.00 85.31 117 SER A CA 1
ATOM 904 C C . SER A 1 117 ? 3.311 3.872 14.785 1.00 85.31 117 SER A C 1
ATOM 906 O O . SER A 1 117 ? 2.537 3.946 15.731 1.00 85.31 117 SER A O 1
ATOM 908 N N . THR A 1 118 ? 3.916 4.939 14.262 1.00 86.12 118 THR A N 1
ATOM 909 C CA . THR A 1 118 ? 3.709 6.331 14.692 1.00 86.12 118 THR A CA 1
ATOM 910 C C . THR A 1 118 ? 2.569 7.031 13.952 1.00 86.12 118 THR A C 1
ATOM 912 O O . THR A 1 118 ? 2.287 8.182 14.258 1.00 86.12 118 THR A O 1
ATOM 915 N N . ALA A 1 119 ? 1.906 6.346 13.011 1.00 84.06 119 ALA A N 1
ATOM 916 C CA . ALA A 1 119 ? 0.783 6.862 12.226 1.00 84.06 119 ALA A CA 1
ATOM 917 C C . ALA A 1 119 ? 1.065 8.182 11.476 1.00 84.06 119 ALA A C 1
ATOM 919 O O . ALA A 1 119 ? 0.156 8.946 11.181 1.00 84.06 119 ALA A O 1
ATOM 920 N N . ASP A 1 120 ? 2.320 8.436 11.112 1.00 85.50 120 ASP A N 1
ATOM 921 C CA . ASP A 1 120 ? 2.752 9.637 10.384 1.00 85.50 120 ASP A CA 1
ATOM 922 C C . ASP A 1 120 ? 3.210 9.326 8.951 1.00 85.50 120 ASP A C 1
ATOM 924 O O . ASP A 1 120 ? 3.403 10.232 8.138 1.00 85.50 120 ASP A O 1
ATOM 928 N N . LYS A 1 121 ? 3.361 8.039 8.605 1.00 89.19 121 LYS A N 1
ATOM 929 C CA . LYS A 1 121 ? 3.829 7.613 7.286 1.00 89.19 121 LYS A CA 1
ATOM 930 C C . LYS A 1 121 ? 3.081 6.402 6.736 1.00 89.19 121 LYS A C 1
ATOM 932 O O . LYS A 1 121 ? 2.865 5.408 7.426 1.00 89.19 121 LYS A O 1
ATOM 937 N N . ILE A 1 122 ? 2.767 6.465 5.443 1.00 92.19 122 ILE A N 1
ATOM 938 C CA . ILE A 1 122 ? 2.192 5.360 4.667 1.00 92.19 122 ILE A CA 1
ATOM 939 C C . ILE A 1 122 ? 3.292 4.415 4.178 1.00 92.19 122 ILE A C 1
ATOM 941 O O . ILE A 1 122 ? 4.368 4.849 3.761 1.00 92.19 122 ILE A O 1
ATOM 945 N N . ARG A 1 123 ? 2.987 3.118 4.184 1.00 95.25 123 ARG A N 1
ATOM 946 C CA . ARG A 1 123 ? 3.807 2.041 3.633 1.00 95.25 123 ARG A CA 1
ATOM 947 C C . ARG A 1 123 ? 2.976 1.129 2.745 1.00 95.25 123 ARG A C 1
ATOM 949 O O . ARG A 1 123 ? 1.763 1.010 2.919 1.00 95.25 123 ARG A O 1
ATOM 956 N N . PHE A 1 124 ? 3.658 0.435 1.843 1.00 97.69 124 PHE A N 1
ATOM 957 C CA . PHE A 1 124 ? 3.038 -0.486 0.897 1.00 97.69 124 PHE A CA 1
ATOM 958 C C . PHE A 1 124 ? 3.617 -1.888 1.049 1.00 97.69 124 PHE A C 1
ATOM 960 O O . PHE A 1 124 ? 4.837 -2.067 1.108 1.00 97.69 124 PHE A O 1
ATOM 967 N N . ARG A 1 125 ? 2.749 -2.897 1.056 1.00 98.25 125 ARG A N 1
ATOM 968 C CA . ARG A 1 125 ? 3.124 -4.296 0.853 1.00 98.25 125 ARG A CA 1
ATOM 969 C C . ARG A 1 125 ? 2.476 -4.809 -0.419 1.00 98.25 125 ARG A C 1
ATOM 971 O O . ARG A 1 125 ? 1.266 -4.706 -0.588 1.00 98.25 125 ARG A O 1
ATOM 978 N N . PHE A 1 126 ? 3.285 -5.404 -1.280 1.00 98.56 126 PHE A N 1
ATOM 979 C CA . PHE A 1 126 ? 2.807 -6.061 -2.487 1.00 98.56 126 PHE A CA 1
ATOM 980 C C . PHE A 1 126 ? 2.541 -7.537 -2.207 1.00 98.56 126 PHE A C 1
ATOM 982 O O . PHE A 1 126 ? 3.346 -8.198 -1.546 1.00 98.56 126 PHE A O 1
ATOM 989 N N . VAL A 1 127 ? 1.408 -8.045 -2.687 1.00 98.75 127 VAL A N 1
ATOM 990 C CA . VAL A 1 127 ? 0.957 -9.420 -2.444 1.00 98.75 127 VAL A CA 1
ATOM 991 C C . VAL A 1 127 ? 0.530 -10.050 -3.764 1.00 98.75 127 VAL A C 1
ATOM 993 O O . VAL A 1 127 ? -0.162 -9.435 -4.573 1.00 98.75 127 VAL A O 1
ATOM 996 N N . ASN A 1 128 ? 0.958 -11.285 -3.997 1.00 98.06 128 ASN A N 1
ATOM 997 C CA . ASN A 1 128 ? 0.591 -12.074 -5.164 1.00 98.06 128 ASN A CA 1
ATOM 998 C C . ASN A 1 128 ? -0.584 -12.981 -4.787 1.00 98.06 128 ASN A C 1
ATOM 1000 O O . ASN A 1 128 ? -0.406 -14.124 -4.372 1.00 98.06 128 ASN A O 1
ATOM 1004 N N . SER A 1 129 ? -1.784 -12.404 -4.839 1.00 98.12 129 SER A N 1
ATOM 1005 C CA . SER A 1 129 ? -3.054 -13.075 -4.565 1.00 98.12 129 SER A CA 1
ATOM 1006 C C . SER A 1 129 ? -4.220 -12.190 -5.016 1.00 98.12 129 SER A C 1
ATOM 1008 O O . SER A 1 129 ? -4.055 -10.990 -5.223 1.00 98.12 129 SER A O 1
ATOM 1010 N N . HIS A 1 130 ? -5.411 -12.779 -5.104 1.00 97.25 130 HIS A N 1
ATOM 1011 C CA . HIS A 1 130 ? -6.679 -12.051 -5.016 1.00 97.25 130 HIS A CA 1
ATOM 1012 C C . HIS A 1 130 ? -6.961 -11.639 -3.562 1.00 97.25 130 HIS A C 1
ATOM 1014 O O . HIS A 1 130 ? -6.328 -12.164 -2.635 1.00 97.25 130 HIS A O 1
ATOM 1020 N N . PHE A 1 131 ? -7.913 -10.730 -3.342 1.00 98.12 131 PHE A N 1
ATOM 1021 C CA . PHE A 1 131 ? -8.284 -10.325 -1.985 1.00 98.12 131 PHE A CA 1
ATOM 1022 C C . PHE A 1 131 ? -8.926 -11.494 -1.232 1.00 98.12 131 PHE A C 1
ATOM 1024 O O . PHE A 1 131 ? -9.923 -12.060 -1.678 1.00 98.12 131 PHE A O 1
ATOM 1031 N N . ARG A 1 132 ? -8.391 -11.827 -0.054 1.00 97.94 132 ARG A N 1
ATOM 1032 C CA . ARG A 1 132 ? -9.004 -12.796 0.859 1.00 97.94 132 ARG A CA 1
ATOM 1033 C C . ARG A 1 132 ? -9.166 -12.168 2.232 1.00 97.94 132 ARG A C 1
ATOM 1035 O O . ARG A 1 132 ? -8.230 -11.593 2.784 1.00 97.94 132 ARG A O 1
ATOM 1042 N N . ARG A 1 133 ? -10.370 -12.290 2.792 1.00 97.31 133 ARG A N 1
ATOM 1043 C CA . ARG A 1 133 ? -10.708 -11.706 4.097 1.00 97.31 133 ARG A CA 1
ATOM 1044 C C . ARG A 1 133 ? -9.837 -12.267 5.224 1.00 97.31 133 ARG A C 1
ATOM 1046 O O . ARG A 1 133 ? -9.469 -11.520 6.124 1.00 97.31 133 ARG A O 1
ATOM 1053 N N . ASP A 1 134 ? -9.480 -13.545 5.146 1.00 97.81 134 ASP A N 1
ATOM 1054 C CA . ASP A 1 134 ? -8.658 -14.249 6.136 1.00 97.81 134 ASP A CA 1
ATOM 1055 C C . ASP A 1 134 ? -7.227 -13.697 6.264 1.00 97.81 134 ASP A C 1
ATOM 1057 O O . ASP A 1 134 ? -6.573 -13.918 7.284 1.00 97.81 134 ASP A O 1
ATOM 1061 N N . MET A 1 135 ? -6.742 -12.925 5.285 1.00 98.50 135 MET A N 1
ATOM 1062 C CA . MET A 1 135 ? -5.480 -12.187 5.401 1.00 98.50 135 MET A CA 1
ATOM 1063 C C . MET A 1 135 ? -5.539 -11.089 6.468 1.00 98.50 135 MET A C 1
ATOM 1065 O O . MET A 1 135 ? -4.510 -10.741 7.041 1.00 98.50 135 MET A O 1
ATOM 1069 N N . PHE A 1 136 ? -6.727 -10.537 6.713 1.00 98.50 136 PHE A N 1
ATOM 1070 C CA . PHE A 1 136 ? -6.935 -9.337 7.525 1.00 98.50 136 PHE A CA 1
ATOM 1071 C C . PHE A 1 136 ? -7.783 -9.583 8.766 1.00 98.50 136 PHE A C 1
ATOM 1073 O O . PHE A 1 136 ? -7.750 -8.777 9.691 1.00 98.50 136 PHE A O 1
ATOM 1080 N N . VAL A 1 137 ? -8.554 -10.668 8.778 1.00 97.94 137 VAL A N 1
ATOM 1081 C CA . VAL A 1 137 ? -9.421 -11.057 9.886 1.00 97.94 137 VAL A CA 1
ATOM 1082 C C . VAL A 1 137 ? -9.105 -12.502 10.248 1.00 97.94 137 VAL A C 1
ATOM 1084 O O . VAL A 1 137 ? -9.063 -13.369 9.375 1.00 97.94 137 VAL A O 1
ATOM 1087 N N . THR A 1 138 ? -8.832 -12.749 11.518 1.00 96.56 138 THR A N 1
ATOM 1088 C CA . THR A 1 138 ? -8.587 -14.083 12.067 1.00 96.56 138 THR A CA 1
ATOM 1089 C C . THR A 1 138 ? -9.893 -14.865 12.218 1.00 96.56 138 THR A C 1
ATOM 1091 O O . THR A 1 138 ? -10.989 -14.321 12.070 1.00 96.56 138 THR A O 1
ATOM 1094 N N . ASP A 1 139 ? -9.788 -16.161 12.508 1.00 94.19 139 ASP A N 1
ATOM 1095 C CA . ASP A 1 139 ? -10.953 -17.054 12.573 1.00 94.19 139 ASP A CA 1
ATOM 1096 C C . ASP A 1 139 ? -11.876 -16.732 13.766 1.00 94.19 139 ASP A C 1
ATOM 1098 O O . ASP A 1 139 ? -13.081 -16.953 13.699 1.00 94.19 139 ASP A O 1
ATOM 1102 N N . ASP A 1 140 ? -11.333 -16.125 14.825 1.00 95.44 140 ASP A N 1
ATOM 1103 C CA . ASP A 1 140 ? -12.058 -15.560 15.972 1.00 95.44 140 ASP A CA 1
ATOM 1104 C C . ASP A 1 140 ? -12.614 -14.143 15.711 1.00 95.44 140 ASP A C 1
ATOM 1106 O O . ASP A 1 140 ? -13.137 -13.488 16.614 1.00 95.44 140 ASP A O 1
ATOM 1110 N N . GLY A 1 141 ? -12.528 -13.657 14.468 1.00 94.75 141 GLY A N 1
ATOM 1111 C CA . GLY A 1 141 ? -13.123 -12.395 14.033 1.00 94.75 141 GLY A CA 1
ATOM 1112 C C . GLY A 1 141 ? -12.315 -11.143 14.382 1.00 94.75 141 GLY A C 1
ATOM 1113 O O . GLY A 1 141 ? -12.817 -10.036 14.177 1.00 94.75 141 GLY A O 1
ATOM 1114 N N . GLN A 1 142 ? -11.084 -11.289 14.879 1.00 97.25 142 GLN A N 1
ATOM 1115 C CA . GLN A 1 142 ? -10.211 -10.162 15.212 1.00 97.25 142 GLN A CA 1
ATOM 1116 C C . GLN A 1 142 ? -9.489 -9.632 13.973 1.00 97.25 142 GLN A C 1
ATOM 1118 O O . GLN A 1 142 ? -9.098 -10.382 13.080 1.00 97.25 142 GLN A O 1
ATOM 1123 N N . PHE A 1 143 ? -9.293 -8.317 13.907 1.00 98.06 143 PHE A N 1
ATOM 1124 C CA . PHE A 1 143 ? -8.509 -7.712 12.834 1.00 98.06 143 PHE A CA 1
ATOM 1125 C C . PHE A 1 143 ? -7.011 -7.875 13.101 1.00 98.06 143 PHE A C 1
ATOM 1127 O O . PHE A 1 143 ? -6.532 -7.652 14.211 1.00 98.06 143 PHE A O 1
ATOM 1134 N N . VAL A 1 144 ? -6.264 -8.245 12.064 1.00 98.06 144 VAL A N 1
ATOM 1135 C CA . VAL A 1 144 ? -4.819 -8.486 12.132 1.00 98.06 144 VAL A CA 1
ATOM 1136 C C . VAL A 1 144 ? -4.077 -7.157 12.238 1.00 98.06 144 VAL A C 1
ATOM 1138 O O . VAL A 1 144 ? -4.270 -6.267 11.408 1.00 98.06 144 VAL A O 1
ATOM 1141 N N . LEU A 1 145 ? -3.175 -7.030 13.212 1.00 97.50 145 LEU A N 1
ATOM 1142 C CA . LEU A 1 145 ? -2.372 -5.821 13.380 1.00 97.50 145 LEU A CA 1
ATOM 1143 C C . LEU A 1 145 ? -1.352 -5.644 12.242 1.00 97.50 145 LEU A C 1
ATOM 1145 O O . LEU A 1 145 ? -0.734 -6.609 11.791 1.00 97.50 145 LEU A O 1
ATOM 1149 N N . ASN A 1 146 ? -1.081 -4.396 11.852 1.00 95.25 146 ASN A N 1
ATOM 1150 C CA . ASN A 1 146 ? -0.147 -4.011 10.780 1.00 95.25 146 ASN A CA 1
ATOM 1151 C C . ASN A 1 146 ? 1.219 -4.702 10.919 1.00 95.25 146 ASN A C 1
ATOM 1153 O O . ASN A 1 146 ? 1.810 -5.172 9.944 1.00 95.25 146 ASN A O 1
ATOM 1157 N N . LYS A 1 147 ? 1.712 -4.784 12.162 1.00 95.81 147 LYS A N 1
ATOM 1158 C CA . LYS A 1 147 ? 2.992 -5.411 12.528 1.00 95.81 147 LYS A CA 1
ATOM 1159 C C . LYS A 1 147 ? 3.002 -6.938 12.345 1.00 95.81 147 LYS A C 1
ATOM 1161 O O . LYS A 1 147 ? 4.058 -7.515 12.110 1.00 95.81 147 LYS A O 1
ATOM 1166 N N . GLU A 1 148 ? 1.842 -7.583 12.432 1.00 96.94 148 GLU A N 1
ATOM 1167 C CA . GLU A 1 148 ? 1.651 -9.038 12.331 1.00 96.94 148 GLU A CA 1
ATOM 1168 C C . GLU A 1 148 ? 1.268 -9.481 10.916 1.00 96.94 148 GLU A C 1
ATOM 1170 O O . GLU A 1 148 ? 1.382 -10.661 10.583 1.00 96.94 148 GLU A O 1
ATOM 1175 N N . PHE A 1 149 ? 0.876 -8.543 10.050 1.00 97.88 149 PHE A N 1
ATOM 1176 C CA . PHE A 1 149 ? 0.367 -8.840 8.715 1.00 97.88 149 PHE A CA 1
ATOM 1177 C C . PHE A 1 149 ? 1.308 -9.720 7.878 1.00 97.88 149 PHE A C 1
ATOM 1179 O O . PHE A 1 149 ? 0.870 -10.694 7.269 1.00 97.88 149 PHE A O 1
ATOM 1186 N N . ARG A 1 150 ? 2.624 -9.454 7.897 1.00 98.06 150 ARG A N 1
ATOM 1187 C CA . ARG A 1 150 ? 3.603 -10.309 7.193 1.00 98.06 150 ARG A CA 1
ATOM 1188 C C . ARG A 1 150 ? 3.565 -11.748 7.714 1.00 98.06 150 ARG A C 1
ATOM 1190 O O . ARG A 1 150 ? 3.557 -12.685 6.922 1.00 98.06 150 ARG A O 1
ATOM 1197 N N . GLN A 1 151 ? 3.517 -11.927 9.033 1.00 98.19 151 GLN A N 1
ATOM 1198 C CA . GLN A 1 151 ? 3.473 -13.254 9.645 1.00 98.19 151 GLN A CA 1
ATOM 1199 C C . GLN A 1 151 ? 2.180 -13.994 9.282 1.00 98.19 151 GLN A C 1
ATOM 1201 O O . GLN A 1 151 ? 2.216 -15.193 9.006 1.00 98.19 151 GLN A O 1
ATOM 1206 N N . ARG A 1 152 ? 1.052 -13.275 9.203 1.00 98.06 152 ARG A N 1
ATOM 1207 C CA . ARG A 1 152 ? -0.221 -13.828 8.728 1.00 98.06 152 ARG A CA 1
ATOM 1208 C C . ARG A 1 152 ? -0.123 -14.321 7.283 1.00 98.06 152 ARG A C 1
ATOM 1210 O O . ARG A 1 152 ? -0.540 -15.443 7.010 1.00 98.06 152 ARG A O 1
ATOM 1217 N N . 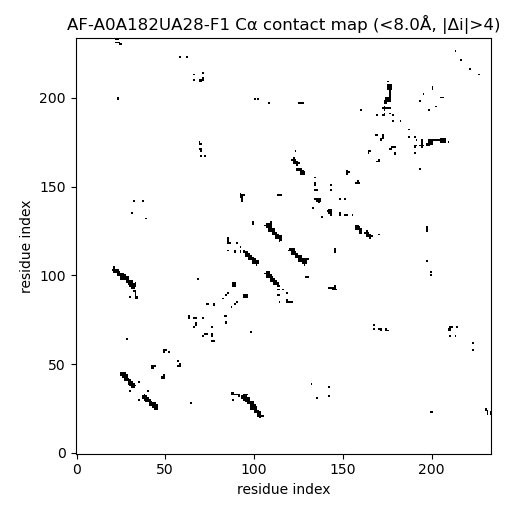LEU A 1 153 ? 0.476 -13.543 6.376 1.00 98.56 153 LEU A N 1
ATOM 1218 C CA . LEU A 1 153 ? 0.681 -13.962 4.980 1.00 98.56 153 LEU A CA 1
ATOM 1219 C C . LEU A 1 153 ? 1.562 -15.216 4.871 1.00 98.56 153 LEU A C 1
ATOM 1221 O O . LEU A 1 153 ? 1.251 -16.110 4.086 1.00 98.56 153 LEU A O 1
ATOM 1225 N N . ILE A 1 154 ? 2.622 -15.310 5.685 1.00 98.50 154 ILE A N 1
ATOM 1226 C CA . ILE A 1 154 ? 3.484 -16.502 5.760 1.00 98.50 154 ILE A CA 1
ATOM 1227 C C . ILE A 1 154 ? 2.681 -17.723 6.213 1.00 98.50 154 ILE A C 1
ATOM 1229 O O . ILE A 1 154 ? 2.747 -18.770 5.571 1.00 98.50 154 ILE A O 1
ATOM 1233 N N . HIS A 1 155 ? 1.901 -17.589 7.287 1.00 98.06 155 HIS A N 1
ATOM 1234 C CA . HIS A 1 155 ? 1.075 -18.674 7.816 1.00 98.06 155 HIS A CA 1
ATOM 1235 C C . HIS A 1 155 ? 0.064 -19.190 6.780 1.00 98.06 155 HIS A C 1
ATOM 1237 O O . HIS A 1 155 ? -0.089 -20.396 6.602 1.00 98.06 155 HIS A O 1
ATOM 1243 N N . LEU A 1 156 ? -0.562 -18.274 6.037 1.00 98.12 156 LEU A N 1
ATOM 1244 C CA . LEU A 1 156 ? -1.507 -18.589 4.963 1.00 98.12 156 LEU A CA 1
ATOM 1245 C C . LEU A 1 156 ? -0.834 -19.048 3.657 1.00 98.12 156 LEU A C 1
ATOM 1247 O O . LEU A 1 156 ? -1.536 -19.342 2.689 1.00 98.12 156 LEU A O 1
ATOM 1251 N N . LYS A 1 157 ? 0.506 -19.111 3.615 1.00 98.31 157 LYS A N 1
ATOM 1252 C CA . LYS A 1 157 ? 1.315 -19.470 2.436 1.00 98.31 157 LYS A CA 1
ATOM 1253 C C . LYS A 1 157 ? 1.016 -18.596 1.212 1.00 98.31 157 LYS A C 1
ATOM 1255 O O . LYS A 1 157 ? 1.025 -19.072 0.080 1.00 98.31 157 LYS A O 1
ATOM 1260 N N . ILE A 1 158 ? 0.750 -17.312 1.440 1.00 98.38 158 ILE A N 1
ATOM 1261 C CA . ILE A 1 158 ? 0.468 -16.346 0.378 1.00 98.38 158 ILE A CA 1
ATOM 1262 C C . ILE A 1 158 ? 1.782 -15.685 -0.060 1.00 98.38 158 ILE A C 1
ATOM 1264 O O . ILE A 1 158 ? 2.444 -15.058 0.776 1.00 98.38 158 ILE A O 1
ATOM 1268 N N . PRO A 1 159 ? 2.175 -15.765 -1.344 1.00 98.38 159 PRO A N 1
ATOM 1269 C CA . PRO A 1 159 ? 3.383 -15.104 -1.820 1.00 98.38 159 PRO A CA 1
ATOM 1270 C C . PRO A 1 159 ? 3.252 -13.576 -1.746 1.00 98.38 159 PRO A C 1
ATOM 1272 O O . PRO A 1 159 ? 2.222 -12.996 -2.093 1.00 98.38 159 PRO A O 1
ATOM 1275 N N . HIS A 1 160 ? 4.301 -12.907 -1.278 1.00 98.50 160 HIS A N 1
ATOM 1276 C CA . HIS A 1 160 ? 4.304 -11.463 -1.054 1.00 98.50 160 HIS A CA 1
ATOM 1277 C C . HIS A 1 160 ? 5.721 -10.895 -1.127 1.00 98.50 160 HIS A C 1
ATOM 1279 O O . HIS A 1 160 ? 6.709 -11.623 -1.036 1.00 98.50 160 HIS A O 1
ATOM 1285 N N . ALA A 1 161 ? 5.826 -9.579 -1.291 1.00 97.81 161 ALA A N 1
ATOM 1286 C CA . ALA A 1 161 ? 7.099 -8.881 -1.220 1.00 97.81 161 ALA A CA 1
ATOM 1287 C C . ALA A 1 161 ? 7.644 -8.912 0.209 1.00 97.81 161 ALA A C 1
ATOM 1289 O O . ALA A 1 161 ? 6.917 -8.623 1.161 1.00 97.81 161 ALA A O 1
ATOM 1290 N N . GLU A 1 162 ? 8.930 -9.228 0.348 1.00 94.62 162 GLU A N 1
ATOM 1291 C CA . GLU A 1 162 ? 9.588 -9.393 1.645 1.00 94.62 162 GLU A CA 1
ATOM 1292 C C . GLU A 1 162 ? 9.582 -8.088 2.455 1.00 94.62 162 GLU A C 1
ATOM 1294 O O . GLU A 1 162 ? 9.118 -8.031 3.602 1.00 94.62 162 GLU A O 1
ATOM 1299 N N . LYS A 1 163 ? 10.030 -7.004 1.817 1.00 95.31 163 LYS A N 1
ATOM 1300 C CA . LYS A 1 163 ? 10.152 -5.677 2.420 1.00 95.31 163 LYS A CA 1
ATOM 1301 C C . LYS A 1 163 ? 8.900 -4.840 2.175 1.00 95.31 163 LYS A C 1
ATOM 1303 O O . LYS A 1 163 ? 8.224 -4.986 1.158 1.00 95.31 163 LYS A O 1
ATOM 1308 N N . LEU A 1 164 ? 8.615 -3.943 3.117 1.00 96.94 164 LEU A N 1
ATOM 1309 C CA . LEU A 1 164 ? 7.699 -2.836 2.860 1.00 96.94 164 LEU A CA 1
ATOM 1310 C C . LEU A 1 164 ? 8.370 -1.841 1.916 1.00 96.94 164 LEU A C 1
ATOM 1312 O O . LEU A 1 164 ? 9.586 -1.661 1.946 1.00 96.94 164 LEU A O 1
ATOM 1316 N N . VAL A 1 165 ? 7.555 -1.191 1.097 1.00 96.81 165 VAL A N 1
ATOM 1317 C CA . VAL A 1 165 ? 7.960 -0.033 0.310 1.00 96.81 165 VAL A CA 1
ATOM 1318 C C . VAL A 1 165 ? 7.548 1.217 1.075 1.00 96.81 165 VAL A C 1
ATOM 1320 O O . VAL A 1 165 ? 6.387 1.377 1.450 1.00 96.81 165 VAL A O 1
ATOM 1323 N N . ASP A 1 166 ? 8.524 2.081 1.333 1.00 93.12 166 ASP A N 1
ATOM 1324 C CA . ASP A 1 166 ? 8.403 3.226 2.239 1.00 93.12 166 ASP A CA 1
ATOM 1325 C C . ASP A 1 166 ? 8.284 4.571 1.511 1.00 93.12 166 ASP A C 1
ATOM 1327 O O . ASP A 1 166 ? 8.143 5.607 2.160 1.00 93.12 166 ASP A O 1
ATOM 1331 N N . THR A 1 167 ? 8.408 4.608 0.184 1.00 92.12 167 THR A N 1
ATOM 1332 C CA . THR A 1 167 ? 8.396 5.864 -0.575 1.00 92.12 167 THR A CA 1
ATOM 1333 C C . THR A 1 167 ? 7.440 5.791 -1.755 1.00 92.12 167 THR A C 1
ATOM 1335 O O . THR A 1 167 ? 7.306 4.757 -2.409 1.00 92.12 167 THR A O 1
ATOM 1338 N N . TYR A 1 168 ? 6.800 6.920 -2.069 1.00 89.69 168 TYR A N 1
ATOM 1339 C CA . TYR A 1 168 ? 5.984 7.051 -3.279 1.00 89.69 168 TYR A CA 1
ATOM 1340 C C . TYR A 1 168 ? 6.820 6.993 -4.564 1.00 89.69 168 TYR A C 1
ATOM 1342 O O . TYR A 1 168 ? 6.293 6.690 -5.632 1.00 89.69 168 TYR A O 1
ATOM 1350 N N . ILE A 1 169 ? 8.121 7.288 -4.485 1.00 91.62 169 ILE A N 1
ATOM 1351 C CA . ILE A 1 169 ? 9.047 7.152 -5.615 1.00 91.62 169 ILE A CA 1
ATOM 1352 C C . ILE A 1 169 ? 9.224 5.671 -5.957 1.00 91.62 169 ILE A C 1
ATOM 1354 O O . ILE A 1 169 ? 9.002 5.293 -7.103 1.00 91.62 169 ILE A O 1
ATOM 1358 N N . ASP A 1 170 ? 9.533 4.830 -4.967 1.00 95.06 170 ASP A N 1
ATOM 1359 C CA . ASP A 1 170 ? 9.658 3.382 -5.161 1.00 95.06 170 ASP A CA 1
ATOM 1360 C C . ASP A 1 170 ? 8.312 2.747 -5.527 1.00 95.06 170 ASP A C 1
ATOM 1362 O O . ASP A 1 170 ? 8.251 1.893 -6.406 1.00 95.06 170 ASP A O 1
ATOM 1366 N N . TYR A 1 171 ? 7.218 3.191 -4.898 1.00 94.94 171 TYR A N 1
ATOM 1367 C CA . TYR A 1 171 ? 5.870 2.740 -5.243 1.00 94.94 171 TYR A CA 1
ATOM 1368 C C . TYR A 1 171 ? 5.556 2.979 -6.724 1.00 94.94 171 TYR A C 1
ATOM 1370 O O . TYR A 1 171 ? 5.189 2.041 -7.432 1.00 94.94 171 TYR A O 1
ATOM 1378 N N . ARG A 1 172 ? 5.7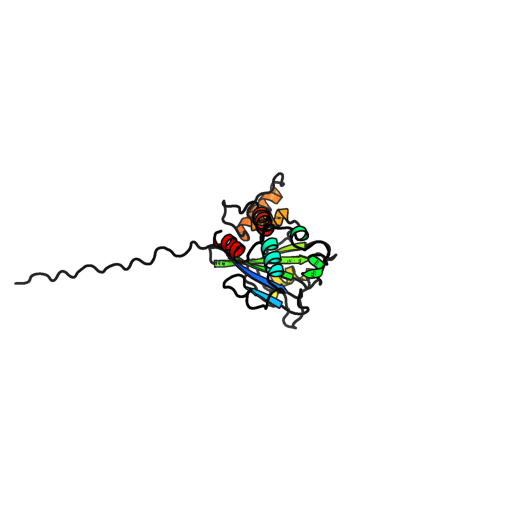63 4.212 -7.214 1.00 91.69 172 ARG A N 1
ATOM 1379 C CA . ARG A 1 172 ? 5.597 4.547 -8.635 1.00 91.69 172 ARG A CA 1
ATOM 1380 C C . ARG A 1 172 ? 6.549 3.753 -9.512 1.00 91.69 172 ARG A C 1
ATOM 1382 O O . ARG A 1 172 ? 6.140 3.296 -10.572 1.00 91.69 172 ARG A O 1
ATOM 1389 N N . ALA A 1 173 ? 7.788 3.549 -9.071 1.00 92.81 173 ALA A N 1
ATOM 1390 C CA . ALA A 1 173 ? 8.747 2.776 -9.843 1.00 92.81 173 ALA A CA 1
ATOM 1391 C C . ALA A 1 173 ? 8.293 1.327 -10.072 1.00 92.81 173 ALA A C 1
ATOM 1393 O O . ALA A 1 173 ? 8.500 0.767 -11.146 1.00 92.81 173 ALA A O 1
ATOM 1394 N N . ILE A 1 174 ? 7.620 0.746 -9.078 1.00 94.81 174 ILE A N 1
ATOM 1395 C CA . ILE A 1 174 ? 7.075 -0.608 -9.146 1.00 94.81 174 ILE A CA 1
ATOM 1396 C C . ILE A 1 174 ? 5.791 -0.635 -9.980 1.00 94.81 174 ILE A C 1
ATOM 1398 O O . ILE A 1 174 ? 5.735 -1.365 -10.967 1.00 94.81 174 ILE A O 1
ATOM 1402 N N . ILE A 1 175 ? 4.786 0.171 -9.614 1.00 92.94 175 ILE A N 1
ATOM 1403 C CA . ILE A 1 175 ? 3.449 0.150 -10.233 1.00 92.94 175 ILE A CA 1
ATOM 1404 C C . ILE A 1 175 ? 3.461 0.682 -11.665 1.00 92.94 175 ILE A C 1
ATOM 1406 O O . ILE A 1 175 ? 2.868 0.058 -12.537 1.00 92.94 175 ILE A O 1
ATOM 1410 N N . GLN A 1 176 ? 4.157 1.789 -11.926 1.00 88.31 176 GLN A N 1
ATOM 1411 C CA . GLN A 1 176 ? 4.203 2.423 -13.248 1.00 88.31 176 GLN A CA 1
ATOM 1412 C C . GLN A 1 176 ? 5.358 1.903 -14.120 1.00 88.31 176 GLN A C 1
ATOM 1414 O O . GLN A 1 176 ? 5.504 2.350 -15.257 1.00 88.31 176 GLN A O 1
ATOM 1419 N N . GLY A 1 177 ? 6.235 1.036 -13.593 1.00 83.94 177 GLY A N 1
ATOM 1420 C CA . GLY A 1 177 ? 7.443 0.565 -14.292 1.00 83.94 177 GLY A CA 1
ATOM 1421 C C . GLY A 1 177 ? 8.445 1.671 -14.633 1.00 83.94 177 GLY A C 1
ATOM 1422 O O . GLY A 1 177 ? 9.353 1.484 -15.446 1.00 83.94 177 GLY A O 1
ATOM 1423 N N . TRP A 1 178 ? 8.285 2.851 -14.033 1.00 81.62 178 TRP A N 1
ATOM 1424 C CA . TRP A 1 178 ? 9.190 3.976 -14.210 1.00 81.62 178 TRP A CA 1
ATOM 1425 C C . TRP A 1 178 ? 10.478 3.763 -13.403 1.00 81.62 178 TRP A C 1
ATOM 1427 O O . TRP A 1 178 ? 10.458 3.232 -12.303 1.00 81.62 178 TRP A O 1
ATOM 1437 N N . GLN A 1 179 ? 11.626 4.186 -13.926 1.00 82.50 179 GLN A N 1
ATOM 1438 C CA . GLN A 1 179 ? 12.897 4.068 -13.210 1.00 82.50 179 GLN A CA 1
ATOM 1439 C C . GLN A 1 179 ? 13.331 5.448 -12.709 1.00 82.50 179 GLN A C 1
ATOM 1441 O O . GLN A 1 179 ? 13.560 6.336 -13.539 1.00 82.50 179 GLN A O 1
ATOM 1446 N N . PRO A 1 180 ? 13.453 5.655 -11.384 1.00 84.19 180 PRO A N 1
ATOM 1447 C CA . PRO A 1 180 ? 13.908 6.929 -10.860 1.00 84.19 180 PRO A CA 1
ATOM 1448 C C . PRO A 1 180 ? 15.379 7.184 -11.240 1.00 84.19 180 PRO A C 1
ATOM 1450 O O . PRO A 1 180 ? 16.191 6.249 -11.263 1.00 84.19 180 PRO A O 1
ATOM 1453 N N . PRO A 1 181 ? 15.749 8.440 -11.547 1.00 82.50 181 PRO A N 1
ATOM 1454 C CA . PRO A 1 181 ? 17.136 8.797 -11.820 1.00 82.50 181 PRO A CA 1
ATOM 1455 C C . PRO A 1 181 ? 17.984 8.678 -10.544 1.00 82.50 181 PRO A C 1
ATOM 1457 O O . PRO A 1 181 ? 17.468 8.782 -9.435 1.00 82.50 181 PRO A O 1
ATOM 1460 N N . HIS A 1 182 ? 19.295 8.473 -10.702 1.00 86.75 182 HIS A N 1
ATOM 1461 C CA . HIS A 1 182 ? 20.270 8.420 -9.596 1.00 86.75 182 HIS A CA 1
ATOM 1462 C C . HIS A 1 182 ? 19.993 7.362 -8.510 1.00 86.75 182 HIS A C 1
ATOM 1464 O O . HIS A 1 182 ? 20.399 7.517 -7.364 1.00 86.75 182 HIS A O 1
ATOM 1470 N N . VAL A 1 183 ? 19.331 6.259 -8.869 1.00 87.75 183 VAL A N 1
ATOM 1471 C CA . VAL A 1 183 ? 19.155 5.108 -7.975 1.00 87.75 183 VAL A CA 1
ATOM 1472 C C . VAL A 1 183 ? 20.370 4.183 -8.037 1.00 87.75 183 VAL A C 1
ATOM 1474 O O . VAL A 1 183 ? 20.778 3.789 -9.138 1.00 87.75 183 VAL A O 1
ATOM 1477 N N . GLU A 1 184 ? 20.878 3.802 -6.862 1.00 93.62 184 GLU A N 1
ATOM 1478 C CA . GLU A 1 184 ? 21.943 2.811 -6.665 1.00 93.62 184 GLU A CA 1
ATOM 1479 C C . GLU A 1 184 ? 21.666 1.499 -7.432 1.00 93.62 184 GLU A C 1
ATOM 1481 O O . GLU A 1 184 ? 20.523 1.028 -7.447 1.00 93.62 184 GLU A O 1
ATOM 1486 N N . PRO A 1 185 ? 22.675 0.849 -8.046 1.00 92.81 185 PRO A N 1
ATOM 1487 C CA . PRO A 1 185 ? 22.460 -0.320 -8.908 1.00 92.81 185 PRO A CA 1
ATOM 1488 C C . PRO A 1 185 ? 21.717 -1.489 -8.243 1.00 92.81 185 PRO A C 1
ATOM 1490 O O . PRO A 1 185 ? 20.904 -2.159 -8.886 1.00 92.81 185 PRO A O 1
ATOM 1493 N N . THR A 1 186 ? 21.973 -1.736 -6.957 1.00 93.88 186 THR A N 1
ATOM 1494 C CA . THR A 1 186 ? 21.322 -2.800 -6.176 1.00 93.88 186 THR A CA 1
ATOM 1495 C C . THR A 1 186 ? 19.843 -2.502 -5.942 1.00 93.88 186 THR A C 1
ATOM 1497 O O . THR A 1 186 ? 18.998 -3.366 -6.184 1.00 93.88 186 THR A O 1
ATOM 1500 N N . HIS A 1 187 ? 19.515 -1.266 -5.550 1.00 94.06 187 HIS A N 1
ATOM 1501 C CA . HIS A 1 187 ? 18.131 -0.818 -5.371 1.00 94.06 187 HIS A CA 1
ATOM 1502 C C . HIS A 1 187 ? 17.382 -0.786 -6.703 1.00 94.06 187 HIS A C 1
ATOM 1504 O O . HIS A 1 187 ? 16.246 -1.240 -6.783 1.00 94.06 187 HIS A O 1
ATOM 1510 N N . ARG A 1 188 ? 18.042 -0.371 -7.789 1.00 93.62 188 ARG A N 1
ATOM 1511 C CA . ARG A 1 188 ? 17.470 -0.422 -9.142 1.00 93.62 188 ARG A CA 1
ATOM 1512 C C . ARG A 1 188 ? 17.078 -1.844 -9.535 1.00 93.62 188 ARG A C 1
ATOM 1514 O O . ARG A 1 188 ? 15.980 -2.060 -10.036 1.00 93.62 188 ARG A O 1
ATOM 1521 N N . ARG A 1 189 ? 17.949 -2.828 -9.288 1.00 93.62 189 ARG A N 1
ATOM 1522 C CA . ARG A 1 189 ? 17.650 -4.240 -9.571 1.00 93.62 189 ARG A CA 1
ATOM 1523 C C . ARG A 1 189 ? 16.475 -4.750 -8.735 1.00 93.62 189 ARG A C 1
ATOM 1525 O O . ARG A 1 189 ? 15.638 -5.477 -9.261 1.00 93.62 189 ARG A O 1
ATOM 1532 N N . TYR A 1 190 ? 16.392 -4.338 -7.470 1.00 95.06 190 TYR A N 1
ATOM 1533 C CA . TYR A 1 190 ? 15.237 -4.621 -6.619 1.00 95.06 190 TYR A CA 1
ATOM 1534 C C . TYR A 1 190 ? 13.939 -4.037 -7.200 1.00 95.06 190 TYR A C 1
ATOM 1536 O O . TYR A 1 190 ? 12.963 -4.771 -7.340 1.00 95.06 190 TYR A O 1
ATOM 1544 N N . LEU A 1 191 ? 13.932 -2.759 -7.598 1.00 95.06 191 LEU A N 1
ATOM 1545 C CA . LEU A 1 191 ? 12.759 -2.107 -8.194 1.00 95.06 191 LEU A CA 1
ATOM 1546 C C . LEU A 1 191 ? 12.328 -2.773 -9.504 1.00 95.06 191 LEU A C 1
ATOM 1548 O O . LEU A 1 191 ? 11.136 -2.973 -9.714 1.00 95.06 191 LEU A O 1
ATOM 1552 N N . LEU A 1 192 ? 13.280 -3.161 -10.358 1.00 93.06 192 LEU A N 1
ATOM 1553 C CA . LEU A 1 192 ? 12.996 -3.889 -11.597 1.00 93.06 192 LEU A CA 1
ATOM 1554 C C . LEU A 1 192 ? 12.345 -5.250 -11.325 1.00 93.06 192 LEU A C 1
ATOM 1556 O O . LEU A 1 192 ? 11.322 -5.555 -11.928 1.00 93.06 192 LEU A O 1
ATOM 1560 N N . GLY A 1 193 ? 12.883 -6.039 -10.388 1.00 94.75 193 GLY A N 1
ATOM 1561 C CA . GLY A 1 193 ? 12.286 -7.330 -10.023 1.00 94.75 193 GLY A CA 1
ATOM 1562 C C . GLY A 1 193 ? 10.902 -7.183 -9.384 1.00 94.75 193 GLY A C 1
ATOM 1563 O O . GLY A 1 193 ? 9.990 -7.954 -9.668 1.00 94.75 193 GLY A O 1
ATOM 1564 N N . MET A 1 194 ? 10.709 -6.154 -8.557 1.00 96.44 194 MET A N 1
ATOM 1565 C CA . MET A 1 194 ? 9.395 -5.832 -8.001 1.00 96.44 194 MET A CA 1
ATOM 1566 C C . MET A 1 194 ? 8.401 -5.402 -9.087 1.00 96.44 194 MET A C 1
ATOM 1568 O O . MET A 1 194 ? 7.251 -5.830 -9.048 1.00 96.44 194 MET A O 1
ATOM 1572 N N . SER A 1 195 ? 8.823 -4.583 -10.053 1.00 94.31 195 SER A N 1
ATOM 1573 C CA . SER A 1 195 ? 7.968 -4.132 -11.157 1.00 94.31 195 SER A CA 1
ATOM 1574 C C . SER A 1 195 ? 7.586 -5.276 -12.098 1.00 94.31 195 SER A C 1
ATOM 1576 O O . SER A 1 195 ? 6.438 -5.365 -12.513 1.00 94.31 195 SER A O 1
ATOM 1578 N N . ASP A 1 196 ? 8.490 -6.218 -12.357 1.00 92.88 196 ASP A N 1
ATOM 1579 C CA . ASP A 1 196 ? 8.175 -7.426 -13.129 1.00 92.88 196 ASP A CA 1
ATOM 1580 C C . ASP A 1 196 ? 7.081 -8.280 -12.451 1.00 92.88 196 ASP A C 1
ATOM 1582 O O . ASP A 1 196 ? 6.089 -8.699 -13.061 1.00 92.88 196 ASP A O 1
ATOM 1586 N N . MET A 1 197 ? 7.202 -8.458 -11.133 1.00 94.44 197 MET A N 1
ATOM 1587 C CA . MET A 1 197 ? 6.279 -9.274 -10.344 1.00 94.44 197 MET A CA 1
ATOM 1588 C C . MET A 1 197 ? 4.929 -8.594 -10.072 1.00 94.44 197 MET A C 1
ATOM 1590 O O . MET A 1 197 ? 3.896 -9.276 -10.024 1.00 94.44 197 MET A O 1
ATOM 1594 N N . TYR A 1 198 ? 4.932 -7.273 -9.877 1.00 96.19 198 TYR A N 1
ATOM 1595 C CA . TYR A 1 198 ? 3.810 -6.510 -9.322 1.00 96.19 198 TYR A CA 1
ATOM 1596 C C . TYR A 1 198 ? 3.416 -5.264 -10.128 1.00 96.19 198 TYR A C 1
ATOM 1598 O O . TYR A 1 198 ? 2.529 -4.536 -9.696 1.00 96.19 198 TYR A O 1
ATOM 1606 N N . GLY A 1 199 ? 4.027 -4.968 -11.268 1.00 93.00 199 GLY A N 1
ATOM 1607 C CA . GLY A 1 199 ? 3.677 -3.785 -12.055 1.00 93.00 199 GLY A CA 1
ATOM 1608 C C . GLY A 1 199 ? 2.211 -3.773 -12.500 1.00 93.00 199 GLY A C 1
ATOM 1609 O O . GLY A 1 199 ? 1.628 -4.823 -12.774 1.00 93.00 199 GLY A O 1
ATOM 1610 N N . PHE A 1 200 ? 1.632 -2.573 -12.577 1.00 89.50 200 PHE A N 1
ATOM 1611 C CA . PHE A 1 200 ? 0.375 -2.282 -13.277 1.00 89.50 200 PHE A CA 1
ATOM 1612 C C . PHE A 1 200 ? 0.715 -1.658 -14.637 1.00 89.50 200 PHE A C 1
ATOM 1614 O O . PHE A 1 200 ? 0.343 -0.537 -14.964 1.00 89.50 200 PHE A O 1
ATOM 1621 N N . THR A 1 201 ? 1.594 -2.326 -15.374 1.00 81.00 201 THR A N 1
ATOM 1622 C CA . THR A 1 201 ? 2.123 -1.854 -16.650 1.00 81.00 201 THR A CA 1
ATOM 1623 C C . THR A 1 201 ? 2.803 -3.017 -17.357 1.00 81.00 201 THR A C 1
ATOM 1625 O O . THR A 1 201 ? 3.321 -3.938 -16.715 1.00 81.00 201 THR A O 1
ATOM 1628 N N . THR A 1 202 ? 2.827 -2.979 -18.684 1.00 65.69 202 THR A N 1
ATOM 1629 C CA . THR A 1 202 ? 3.591 -3.938 -19.479 1.00 65.69 202 THR A CA 1
ATOM 1630 C C . THR A 1 202 ? 5.069 -3.561 -19.476 1.00 65.69 202 THR A C 1
ATOM 1632 O O . THR A 1 202 ? 5.437 -2.384 -19.560 1.00 65.69 202 THR A O 1
ATOM 1635 N N . TYR A 1 203 ? 5.938 -4.575 -19.436 1.00 49.72 203 TYR A N 1
ATOM 1636 C CA . TYR A 1 203 ? 7.373 -4.401 -19.644 1.00 49.72 203 TYR A CA 1
ATOM 1637 C C . TYR A 1 203 ? 7.605 -3.564 -20.915 1.00 49.72 203 TYR A C 1
ATOM 1639 O O . TYR A 1 203 ? 7.082 -3.886 -21.980 1.00 49.72 203 TYR A O 1
ATOM 1647 N N . ASN A 1 204 ? 8.372 -2.475 -20.797 1.00 46.62 204 ASN A N 1
ATOM 1648 C CA . ASN A 1 204 ? 8.689 -1.532 -21.881 1.00 46.62 204 ASN A CA 1
ATOM 1649 C C . ASN A 1 204 ? 7.598 -0.505 -22.282 1.00 46.62 204 ASN A C 1
ATOM 1651 O O . ASN A 1 204 ? 7.825 0.270 -23.212 1.00 46.62 204 ASN A O 1
ATOM 1655 N N . ARG A 1 205 ? 6.464 -0.411 -21.565 1.00 54.50 205 ARG A N 1
ATOM 1656 C CA . ARG A 1 205 ? 5.485 0.695 -21.701 1.00 54.50 205 ARG A CA 1
ATOM 1657 C C . ARG A 1 205 ? 5.192 1.382 -20.357 1.00 54.50 205 ARG A C 1
ATOM 1659 O O . ARG A 1 205 ? 4.053 1.361 -19.898 1.00 54.50 205 ARG A O 1
ATOM 1666 N N . PRO A 1 206 ? 6.198 2.000 -19.710 1.00 55.28 206 PRO A N 1
ATOM 1667 C CA . PRO A 1 206 ? 6.002 2.604 -18.398 1.00 55.28 206 PRO A CA 1
ATOM 1668 C C . PRO A 1 206 ? 4.929 3.698 -18.447 1.00 55.28 206 PRO A C 1
ATOM 1670 O O . PRO A 1 206 ? 5.013 4.608 -19.277 1.00 55.28 206 PRO A O 1
ATOM 1673 N N . LEU A 1 207 ? 3.977 3.654 -17.512 1.00 58.59 207 LEU A N 1
ATOM 1674 C CA . LEU A 1 207 ? 2.918 4.658 -17.339 1.00 58.59 207 LEU A CA 1
ATOM 1675 C C . LEU A 1 207 ? 3.477 5.913 -16.652 1.00 58.59 207 LEU A C 1
ATOM 1677 O O . LEU A 1 207 ? 3.098 6.282 -15.539 1.00 58.59 207 LEU A O 1
ATOM 1681 N N . ARG A 1 208 ? 4.458 6.546 -17.301 1.00 56.03 208 ARG A N 1
ATOM 1682 C CA . ARG A 1 208 ? 5.167 7.704 -16.752 1.00 56.03 208 ARG A CA 1
ATOM 1683 C C . ARG A 1 208 ? 4.181 8.833 -16.499 1.00 56.03 208 ARG A C 1
ATOM 1685 O O . ARG A 1 208 ? 3.431 9.215 -17.390 1.00 56.03 208 ARG A O 1
ATOM 1692 N N . HIS A 1 209 ? 4.271 9.433 -15.317 1.00 56.62 209 HIS A N 1
ATOM 1693 C CA . HIS A 1 209 ? 3.499 10.624 -14.973 1.00 56.62 209 HIS A CA 1
ATOM 1694 C C . HIS A 1 209 ? 1.982 10.422 -14.978 1.00 56.62 209 HIS A C 1
ATOM 1696 O O . HIS A 1 209 ? 1.250 11.404 -15.127 1.00 56.62 209 HIS A O 1
ATOM 1702 N N . LEU A 1 210 ? 1.498 9.193 -14.764 1.00 57.16 210 LEU A N 1
ATOM 1703 C CA . LEU A 1 210 ? 0.074 8.937 -14.552 1.00 57.16 210 LEU A CA 1
ATOM 1704 C C . LEU A 1 210 ? -0.485 9.859 -13.455 1.00 57.16 210 LEU A C 1
ATOM 1706 O O . LEU A 1 210 ? -1.574 10.411 -13.594 1.00 57.16 210 LEU A O 1
ATOM 1710 N N . GLU A 1 211 ? 0.315 10.150 -12.426 1.00 57.56 211 GLU A N 1
ATOM 1711 C CA . GLU A 1 211 ? -0.037 11.090 -11.367 1.00 57.56 211 GLU A CA 1
ATOM 1712 C C . GLU A 1 211 ? -0.212 12.537 -11.861 1.00 57.56 211 GLU A C 1
ATOM 1714 O O . GLU A 1 211 ? -1.024 13.282 -11.322 1.00 57.56 211 GLU A O 1
ATOM 1719 N N . LYS A 1 212 ? 0.527 12.960 -12.895 1.00 54.62 212 LYS A N 1
ATOM 1720 C CA . LYS A 1 212 ? 0.441 14.325 -13.443 1.00 54.62 212 LYS A CA 1
ATOM 1721 C C . LYS A 1 212 ? -0.684 14.458 -14.462 1.00 54.62 212 LYS A C 1
ATOM 1723 O O . LYS A 1 212 ? -1.352 15.489 -14.472 1.00 54.62 212 LYS A O 1
ATOM 1728 N N . LEU A 1 213 ? -0.889 13.437 -15.298 1.00 53.28 213 LEU A N 1
ATOM 1729 C CA . LEU A 1 213 ? -1.970 13.406 -16.288 1.00 53.28 213 LEU A CA 1
ATOM 1730 C C . LEU A 1 213 ? -3.326 13.415 -15.590 1.00 53.28 213 LEU A C 1
ATOM 1732 O O . LEU A 1 213 ? -4.164 14.271 -15.872 1.00 53.28 213 LEU A O 1
ATOM 1736 N N . THR A 1 214 ? -3.486 12.546 -14.593 1.00 54.44 214 THR A N 1
ATOM 1737 C CA . THR A 1 214 ? -4.695 12.520 -13.776 1.00 54.44 214 THR A CA 1
ATOM 1738 C C . THR A 1 214 ? -4.878 13.855 -13.040 1.00 54.44 214 THR A C 1
ATOM 1740 O O . THR A 1 214 ? -5.883 14.531 -13.251 1.00 54.44 214 THR A O 1
ATOM 1743 N N . LYS A 1 215 ? -3.885 14.355 -12.290 1.00 51.84 215 LYS A N 1
ATOM 1744 C CA . LYS A 1 215 ? -3.978 15.655 -11.585 1.00 51.84 215 LYS A CA 1
ATOM 1745 C C . LYS A 1 215 ? -4.328 16.840 -12.511 1.00 51.84 215 LYS A C 1
ATOM 1747 O O . LYS A 1 215 ? -5.120 17.711 -12.140 1.00 51.84 215 LYS A O 1
ATOM 1752 N N . GLY A 1 216 ? -3.785 16.867 -13.730 1.00 47.94 216 GLY A N 1
ATOM 1753 C CA . GLY A 1 216 ? -4.064 17.895 -14.740 1.00 47.94 216 GLY A CA 1
ATOM 1754 C C . GLY A 1 216 ? -5.482 17.846 -15.328 1.00 47.94 216 GLY A C 1
ATOM 1755 O O . GLY A 1 216 ? -6.026 18.896 -15.678 1.00 47.94 216 GLY A O 1
ATOM 1756 N N . MET A 1 217 ? -6.095 16.661 -15.400 1.00 48.56 217 MET A N 1
ATOM 1757 C CA . MET A 1 217 ? -7.496 16.475 -15.804 1.00 48.56 217 MET A CA 1
ATOM 1758 C C . MET A 1 217 ? -8.470 16.814 -14.663 1.00 48.56 217 MET A C 1
ATOM 1760 O O . MET A 1 217 ? -9.442 17.538 -14.870 1.00 48.56 217 MET A O 1
ATOM 1764 N N . PHE A 1 218 ? -8.170 16.391 -13.428 1.00 49.50 218 PHE A N 1
ATOM 1765 C CA . PHE A 1 218 ? -9.045 16.592 -12.260 1.00 49.50 218 PHE A CA 1
ATOM 1766 C C . PHE A 1 218 ? -9.156 18.048 -11.780 1.00 49.50 218 PHE A C 1
ATOM 1768 O O . PHE A 1 218 ? -10.149 18.413 -11.152 1.00 49.50 218 PHE A O 1
ATOM 1775 N N . SER A 1 219 ? -8.199 18.911 -12.126 1.00 49.69 219 SER A N 1
ATOM 1776 C CA . SER A 1 219 ? -8.265 20.351 -11.824 1.00 49.69 219 SER A CA 1
ATOM 1777 C C . SER A 1 219 ? -9.263 21.135 -12.695 1.00 49.69 219 SER A C 1
ATOM 1779 O O . SER A 1 219 ? -9.592 22.269 -12.351 1.00 49.69 219 SER A O 1
ATOM 1781 N N . ARG A 1 220 ? -9.789 20.554 -13.790 1.00 42.25 220 ARG A N 1
ATOM 1782 C CA . ARG A 1 220 ? -10.637 21.257 -14.779 1.00 42.25 220 ARG A CA 1
ATOM 1783 C C . ARG A 1 220 ? -12.139 20.917 -14.760 1.00 42.25 220 ARG A C 1
ATOM 1785 O O . ARG A 1 220 ? -12.856 21.399 -15.629 1.00 42.25 220 ARG A O 1
ATOM 1792 N N . LYS A 1 221 ? -12.630 20.239 -13.710 1.00 43.78 221 LYS A N 1
ATOM 1793 C CA . LYS A 1 221 ? -13.923 19.508 -13.610 1.00 43.78 221 LYS A CA 1
ATOM 1794 C C . LYS A 1 221 ? -13.837 18.154 -14.311 1.00 43.78 221 LYS A C 1
ATOM 1796 O O . LYS A 1 221 ? -14.049 18.068 -15.511 1.00 43.78 221 LYS A O 1
ATOM 1801 N N . ALA A 1 222 ? -13.546 17.107 -13.550 1.00 44.19 222 ALA A N 1
ATOM 1802 C CA . ALA A 1 222 ? -13.504 15.745 -14.069 1.00 44.19 222 ALA A CA 1
ATOM 1803 C C . ALA A 1 222 ? -14.787 14.978 -13.755 1.00 44.19 222 ALA A C 1
ATOM 1805 O O . ALA A 1 222 ? -15.350 15.110 -12.661 1.00 44.19 222 ALA A O 1
ATOM 1806 N N . ASN A 1 223 ? -15.200 14.150 -14.710 1.00 48.03 223 ASN A N 1
ATOM 1807 C CA . ASN A 1 223 ? -16.236 13.152 -14.527 1.00 48.03 223 ASN A CA 1
ATOM 1808 C C . ASN A 1 223 ? -15.572 11.776 -14.321 1.00 48.03 223 ASN A C 1
ATOM 1810 O O . ASN A 1 223 ? -14.463 11.534 -14.786 1.00 48.03 223 ASN A O 1
ATOM 1814 N N . PHE A 1 224 ? -16.213 10.879 -13.569 1.00 47.09 224 PHE A N 1
ATOM 1815 C CA . PHE A 1 224 ? -15.653 9.551 -13.252 1.00 47.09 224 PHE A CA 1
ATOM 1816 C C . PHE A 1 224 ? -15.400 8.702 -14.511 1.00 47.09 224 PHE A C 1
ATOM 1818 O O . PHE A 1 224 ? -14.455 7.916 -14.542 1.00 47.09 224 PHE A O 1
ATOM 1825 N N . ASP A 1 225 ? -16.196 8.936 -15.552 1.00 47.66 225 ASP A N 1
ATOM 1826 C CA . ASP A 1 225 ? -16.102 8.268 -16.850 1.00 47.66 225 ASP A CA 1
ATOM 1827 C C . ASP A 1 225 ? -14.734 8.509 -17.522 1.00 47.66 225 ASP A C 1
ATOM 1829 O O . ASP A 1 225 ? -14.173 7.587 -18.106 1.00 47.66 225 ASP A O 1
ATOM 1833 N N . ASP A 1 226 ? -14.120 9.685 -17.326 1.00 47.50 226 ASP A N 1
ATOM 1834 C CA . ASP A 1 226 ? -12.784 10.000 -17.858 1.00 47.50 226 ASP A CA 1
ATOM 1835 C C . ASP A 1 226 ? -11.689 9.138 -17.202 1.00 47.50 226 ASP A C 1
ATOM 1837 O O . ASP A 1 226 ? -10.674 8.817 -17.817 1.00 47.50 226 ASP A O 1
ATOM 1841 N N . LEU A 1 227 ? -11.880 8.752 -15.933 1.00 48.81 227 LEU A N 1
ATOM 1842 C CA . LEU A 1 227 ? -10.943 7.898 -15.198 1.00 48.81 227 LEU A CA 1
ATOM 1843 C C . LEU A 1 227 ? -11.085 6.437 -15.632 1.00 48.81 227 LEU A C 1
ATOM 1845 O O . LEU A 1 227 ? -10.076 5.747 -15.751 1.00 48.81 227 LEU A O 1
ATOM 1849 N N . GLN A 1 228 ? -12.317 5.984 -15.891 1.00 46.97 228 GLN A N 1
ATOM 1850 C CA . GLN A 1 228 ? -12.550 4.667 -16.481 1.00 46.97 228 GLN A CA 1
ATOM 1851 C C . GLN A 1 228 ? -11.946 4.585 -17.874 1.00 46.97 228 GLN A C 1
ATOM 1853 O O . GLN A 1 228 ? -11.303 3.594 -18.164 1.00 46.97 228 GLN A O 1
ATOM 1858 N N . GLN A 1 229 ? -12.082 5.625 -18.692 1.00 49.09 229 GLN A N 1
ATOM 1859 C CA . GLN A 1 229 ? -11.534 5.636 -20.042 1.00 49.09 229 GLN A CA 1
ATOM 1860 C C . GLN A 1 229 ? -10.006 5.663 -20.040 1.00 49.09 229 GLN A C 1
ATOM 1862 O O . GLN A 1 229 ? -9.392 4.911 -20.771 1.00 49.09 229 GLN A O 1
ATOM 1867 N N . VAL A 1 230 ? -9.381 6.422 -19.132 1.00 52.38 230 VAL A N 1
ATOM 1868 C CA . VAL A 1 230 ? -7.940 6.314 -18.876 1.00 52.38 230 VAL A CA 1
ATOM 1869 C C . VAL A 1 230 ? -7.631 4.870 -18.477 1.00 52.38 230 VAL A C 1
ATOM 1871 O O . VAL A 1 230 ? -7.027 4.167 -19.263 1.00 52.38 230 VAL A O 1
ATOM 1874 N N . VAL A 1 231 ? -8.094 4.370 -17.330 1.00 45.31 231 VAL A N 1
ATOM 1875 C CA . VAL A 1 231 ? -7.733 3.025 -16.828 1.00 45.31 231 VAL A CA 1
ATOM 1876 C C . VAL A 1 231 ? -8.084 1.877 -17.793 1.00 45.31 231 VAL A C 1
ATOM 1878 O O . VAL A 1 231 ? -7.383 0.873 -17.770 1.00 45.31 231 VAL A O 1
ATOM 1881 N N . ALA A 1 232 ? -9.126 2.010 -18.616 1.00 42.47 232 ALA A N 1
ATOM 1882 C CA . ALA A 1 232 ? -9.563 1.009 -19.591 1.00 42.47 232 ALA A CA 1
ATOM 1883 C C . ALA A 1 232 ? -8.896 1.139 -20.969 1.00 42.47 232 ALA A C 1
ATOM 1885 O O . ALA A 1 232 ? -8.898 0.158 -21.702 1.00 42.47 232 ALA A O 1
ATOM 1886 N N . ASP A 1 233 ? -8.331 2.299 -21.322 1.00 35.53 233 ASP A N 1
ATOM 1887 C CA . ASP A 1 233 ? -7.560 2.495 -22.559 1.00 35.53 233 ASP A CA 1
ATOM 1888 C C . ASP A 1 233 ? -6.042 2.249 -22.352 1.00 35.53 233 ASP A C 1
ATOM 1890 O O . ASP A 1 233 ? -5.259 2.470 -23.282 1.00 35.53 233 ASP A O 1
ATOM 1894 N N . TRP A 1 234 ? -5.603 1.800 -21.161 1.00 41.69 234 TRP A N 1
ATOM 1895 C CA . TRP A 1 234 ? -4.192 1.478 -20.846 1.00 41.69 234 TRP A CA 1
ATOM 1896 C C . TRP A 1 234 ? -3.892 -0.018 -20.733 1.00 41.69 234 TRP A C 1
ATOM 1898 O O . TRP A 1 234 ? -4.660 -0.757 -20.078 1.00 41.69 234 TRP A O 1
#

Foldseek 3Di:
DDDDDDDDDDPPPPDPPDDDQLAKFFAWKWKWCFQDHLDIDIDGPPDCSQPPPDPDDPPLVVLLVLLVLLLADQVLSDPPPDDGPCVHRVVDQLIWIKTWMAHSVRWIKIWIWYADPVSPFIKTKIWRHGDDVCLQAPPVSDGDGNVCSVVSCVVVVTDIDPDIHGDSQLSLCQAQVDQDPPDDPVVSVVSNVSNVRGYSDDVPRGPPPSSVVSSVQVVVDDDSVVVCCVSVVD

Radius of gyration: 21.87 Å; Cα contacts (8 Å, |Δi|>4): 353; chains: 1; bounding box: 50×65×81 Å

Solvent-accessible surface area (backbone atoms only — not comparable to full-atom values): 13684 Å² total; per-residue (Å²): 135,90,80,86,85,82,75,81,79,81,80,76,79,73,71,79,91,73,70,77,76,64,48,45,39,69,41,35,43,34,35,29,30,20,83,53,73,88,35,77,46,78,44,48,62,66,84,67,70,68,66,83,62,76,87,85,83,53,60,69,61,50,50,38,52,52,40,41,75,53,45,35,56,59,82,81,57,52,66,92,90,57,76,51,67,43,62,55,44,30,65,42,66,45,12,29,40,33,41,32,30,34,40,52,87,70,49,40,32,29,44,38,37,33,52,46,96,84,59,82,47,68,34,35,37,47,32,59,37,69,92,56,69,70,64,49,30,46,97,89,70,46,64,44,38,62,90,47,37,66,60,45,32,58,75,71,70,47,54,55,52,91,62,73,44,74,45,66,66,59,47,32,21,18,35,21,54,36,78,70,82,95,57,55,72,69,60,43,52,50,40,51,56,45,15,74,78,61,31,72,45,57,91,94,53,48,50,69,58,45,36,53,56,49,54,63,48,55,75,73,77,63,60,73,65,61,53,50,50,51,53,70,74,79